Protein AF-A0A9P3A3L7-F1 (afdb_monomer)

Secondary structure (DSSP, 8-state):
------S-HHHHHHHHHHHHHHHHHHHHGGGGS-HHHHHHHIIIIIHHHTTTHHHHS--TT-HHHHHHHHHHHHHHHHHHTT--SPPPHHHHHHHHS-GGGTS-----HHHHHHHHHH-S---SS-HHHHHHHS-HHHHHHHHHHHSHHHHHTTT---SSGGGSPPHHHHHHHHHHHTTPPPSSSB-TTT-SBP-TTHHHH-TT-HHHHHHHHHHHHHHHHHTT---SSS---SSS-EEEE-TTSS-EEEEEEEEE-TTSHHHHH---GGG---HHHHHHHHHHHHHHHHHHT----SS-EEEEEEETT--B-HHHHHHHHT-

Solvent-accessible surface area (backbone atoms only — not comparable to full-atom values): 18239 Å² total; per-residue (Å²): 133,97,76,73,68,83,76,58,69,66,60,42,50,51,54,52,48,54,52,47,52,53,50,50,59,54,60,62,56,38,75,82,42,62,37,60,56,30,51,34,44,44,54,72,44,61,71,49,72,63,54,62,46,32,54,65,34,94,48,90,91,45,49,71,58,30,46,51,49,43,46,56,56,49,51,50,53,27,54,51,42,72,42,97,57,83,77,48,74,67,31,50,50,29,35,30,30,46,39,75,69,11,21,63,39,51,61,52,47,48,78,42,31,69,34,50,56,69,63,86,64,84,80,87,75,58,64,67,65,55,46,74,73,44,55,71,63,54,30,30,38,29,52,20,18,25,26,78,55,36,41,43,62,68,78,52,80,51,87,55,70,92,42,49,70,50,53,66,25,42,14,55,47,44,31,55,40,32,65,54,63,68,95,46,70,41,34,94,76,73,67,46,75,49,50,82,50,41,56,73,63,40,81,74,40,55,65,64,39,48,35,38,53,52,36,39,52,29,42,42,56,64,68,65,70,65,91,62,84,89,77,80,96,73,73,69,59,46,78,41,64,50,88,80,73,79,52,63,28,41,32,36,66,44,78,42,60,64,59,31,72,68,47,64,67,53,78,47,82,92,73,54,76,53,37,63,60,46,50,38,55,40,43,43,53,51,38,51,49,51,65,75,68,51,77,95,65,94,51,56,73,46,56,35,41,32,36,52,40,34,34,62,19,73,67,31,52,54,54,59,70,59,101

pLDDT: mean 80.48, std 14.5, range [27.98, 96.06]

Radius of gyration: 22.32 Å; Cα contacts (8 Å, |Δi|>4): 445; chains: 1; bounding box: 62×40×64 Å

Structure (mmCIF, N/CA/C/O backbone):
data_AF-A0A9P3A3L7-F1
#
_entry.id   AF-A0A9P3A3L7-F1
#
loop_
_atom_site.group_PDB
_atom_site.id
_atom_site.type_symbol
_atom_site.label_atom_id
_atom_site.label_alt_id
_atom_site.label_comp_id
_atom_site.label_asym_id
_atom_site.label_entity_id
_atom_site.label_seq_id
_atom_site.pdbx_PDB_ins_code
_atom_site.Cartn_x
_atom_site.Cartn_y
_atom_site.Cartn_z
_atom_site.occupancy
_atom_site.B_iso_or_equiv
_atom_site.auth_seq_id
_atom_site.auth_comp_id
_atom_site.auth_asym_id
_atom_site.auth_atom_id
_atom_site.pdbx_PDB_model_num
ATOM 1 N N . MET A 1 1 ? -1.434 2.953 31.586 1.00 40.78 1 MET A N 1
ATOM 2 C CA . MET A 1 1 ? -1.760 1.650 32.208 1.00 40.78 1 MET A CA 1
ATOM 3 C C . MET A 1 1 ? -2.406 0.748 31.168 1.00 40.78 1 MET A C 1
ATOM 5 O O . MET A 1 1 ? -3.430 1.128 30.610 1.00 40.78 1 MET A O 1
ATOM 9 N N . LEU A 1 2 ? -1.792 -0.403 30.888 1.00 54.41 2 LEU A N 1
ATOM 10 C CA . LEU A 1 2 ? -2.351 -1.480 30.063 1.00 54.41 2 LEU A CA 1
ATOM 11 C C . LEU A 1 2 ? -3.274 -2.327 30.951 1.00 54.41 2 LEU A C 1
ATOM 13 O O . LEU A 1 2 ? -2.837 -3.300 31.553 1.00 54.41 2 LEU A O 1
ATOM 17 N N . GLY A 1 3 ? -4.520 -1.888 31.115 1.00 72.62 3 GLY A N 1
ATOM 18 C CA . GLY A 1 3 ? -5.553 -2.635 31.835 1.00 72.62 3 GLY A CA 1
ATOM 19 C C . GLY A 1 3 ? -6.547 -3.256 30.858 1.00 72.62 3 GLY A C 1
ATOM 20 O O . GLY A 1 3 ? -6.832 -2.662 29.820 1.00 72.62 3 GLY A O 1
ATOM 21 N N . THR A 1 4 ? -7.077 -4.432 31.190 1.00 78.56 4 THR A N 1
ATOM 22 C CA . THR A 1 4 ? -8.259 -5.007 30.526 1.00 78.56 4 THR A CA 1
ATOM 23 C C . THR A 1 4 ? -9.489 -4.809 31.415 1.00 78.56 4 THR A C 1
ATOM 25 O O . THR A 1 4 ? -9.357 -4.691 32.634 1.00 78.56 4 THR A O 1
ATOM 28 N N . CYS A 1 5 ? -10.681 -4.758 30.822 1.00 84.62 5 CYS A N 1
ATOM 29 C CA . CYS A 1 5 ? -11.937 -4.662 31.561 1.00 84.62 5 CYS A CA 1
ATOM 30 C C . CYS A 1 5 ? -12.539 -6.059 31.750 1.00 84.62 5 CYS A C 1
ATOM 32 O O . CYS A 1 5 ? -12.841 -6.757 30.779 1.00 84.62 5 CYS A O 1
ATOM 34 N N . VAL A 1 6 ? -12.743 -6.453 33.007 1.00 79.00 6 VAL A N 1
ATOM 35 C CA . VAL A 1 6 ? -13.468 -7.672 33.381 1.00 79.00 6 VAL A CA 1
ATOM 36 C C . VAL A 1 6 ? -14.782 -7.251 34.028 1.00 79.00 6 VAL A C 1
ATOM 38 O O . VAL A 1 6 ? -14.781 -6.449 34.956 1.00 79.00 6 VAL A O 1
ATOM 41 N N . GLY A 1 7 ? -15.910 -7.763 33.532 1.00 82.69 7 GLY A N 1
ATOM 42 C CA . GLY A 1 7 ? -17.219 -7.425 34.087 1.00 82.69 7 GLY A CA 1
ATOM 43 C C . GLY A 1 7 ? -18.380 -7.578 33.108 1.00 82.69 7 GLY A C 1
ATOM 44 O O . GLY A 1 7 ? -18.295 -8.287 32.094 1.00 82.69 7 GLY A O 1
ATOM 45 N N . ALA A 1 8 ? -19.484 -6.903 33.435 1.00 88.12 8 ALA A N 1
ATOM 46 C CA . ALA A 1 8 ? -20.716 -6.912 32.654 1.00 88.12 8 ALA A CA 1
ATOM 47 C C . ALA A 1 8 ? -20.480 -6.507 31.189 1.00 88.12 8 ALA A C 1
ATOM 49 O O . ALA A 1 8 ? -19.548 -5.770 30.861 1.00 88.12 8 ALA A O 1
ATOM 50 N N . ARG A 1 9 ? -21.352 -6.989 30.294 1.00 88.25 9 ARG A N 1
ATOM 51 C CA . ARG A 1 9 ? -21.267 -6.723 28.850 1.00 88.25 9 ARG A CA 1
ATOM 52 C C . ARG A 1 9 ? -21.180 -5.225 28.537 1.00 88.25 9 ARG A C 1
ATOM 54 O O . ARG A 1 9 ? -20.270 -4.833 27.815 1.00 88.25 9 ARG A O 1
ATOM 61 N N . ALA A 1 10 ? -22.070 -4.423 29.122 1.00 90.25 10 ALA A N 1
ATOM 62 C CA . ALA A 1 10 ? -22.130 -2.979 28.898 1.00 90.25 10 ALA A CA 1
ATOM 63 C C . ALA A 1 10 ? -20.835 -2.261 29.318 1.00 90.25 10 ALA A C 1
ATOM 65 O O . ALA A 1 10 ? -20.337 -1.415 28.587 1.00 90.25 10 ALA A O 1
ATOM 66 N N . ALA A 1 11 ? -20.235 -2.661 30.445 1.00 90.94 11 ALA A N 1
ATOM 67 C CA . ALA A 1 11 ? -18.977 -2.080 30.916 1.00 90.94 11 ALA A CA 1
ATOM 68 C C . ALA A 1 11 ? -17.809 -2.378 29.959 1.00 90.94 11 ALA A C 1
ATOM 70 O O . ALA A 1 11 ? -17.002 -1.500 29.669 1.00 90.94 11 ALA A O 1
ATOM 71 N N . ARG A 1 12 ? -17.739 -3.606 29.423 1.00 90.62 12 ARG A N 1
ATOM 72 C CA . ARG A 1 12 ? -16.721 -3.990 28.427 1.00 90.62 12 ARG A CA 1
ATOM 73 C C . ARG A 1 12 ? -16.898 -3.263 27.097 1.00 90.62 12 ARG A C 1
ATOM 75 O O . ARG A 1 12 ? -15.908 -2.890 26.475 1.00 90.62 12 ARG A O 1
ATOM 82 N N . GLU A 1 13 ? -18.144 -3.080 26.673 1.00 93.25 13 GLU A N 1
ATOM 83 C CA . GLU A 1 13 ? -18.499 -2.345 25.459 1.00 93.25 13 GLU A CA 1
ATOM 84 C C . GLU A 1 13 ? -18.099 -0.873 25.565 1.00 93.25 13 GLU A C 1
ATOM 86 O O . GLU A 1 13 ? -17.341 -0.389 24.727 1.00 93.25 13 GLU A O 1
ATOM 91 N N . GLN A 1 14 ? -18.504 -0.203 26.647 1.00 93.62 14 GLN A N 1
ATOM 92 C CA . GLN A 1 14 ? -18.126 1.181 26.921 1.00 93.62 14 GLN A CA 1
ATOM 93 C C . GLN A 1 14 ? -16.602 1.344 27.010 1.00 93.62 14 GLN A C 1
ATOM 95 O O . GLN A 1 14 ? -16.039 2.228 26.370 1.00 93.62 14 GLN A O 1
ATOM 100 N N . PHE A 1 15 ? -15.918 0.452 27.734 1.00 93.88 15 PHE A N 1
ATOM 101 C CA . PHE A 1 15 ? -14.460 0.478 27.845 1.00 93.88 15 PHE A CA 1
ATOM 102 C C . PHE A 1 15 ? -13.769 0.389 26.478 1.00 93.88 15 PHE A C 1
ATOM 104 O O . PHE A 1 15 ? -12.849 1.157 26.194 1.00 93.88 15 PHE A O 1
ATOM 111 N N . LEU A 1 16 ? -14.195 -0.544 25.619 1.00 93.31 16 LEU A N 1
ATOM 112 C CA . LEU A 1 16 ? -13.608 -0.693 24.289 1.00 93.31 16 LEU A CA 1
ATOM 113 C C . LEU A 1 16 ? -13.931 0.516 23.399 1.00 93.31 16 LEU A C 1
ATOM 115 O O . LEU A 1 16 ? -13.051 0.987 22.679 1.00 93.31 16 LEU A O 1
ATOM 119 N N . GLN A 1 17 ? -15.152 1.045 23.484 1.00 95.44 17 GLN A N 1
ATOM 120 C CA . GLN A 1 17 ? -15.570 2.236 22.750 1.00 95.44 17 GLN A CA 1
ATOM 121 C C . GLN A 1 17 ? -14.693 3.447 23.104 1.00 95.44 17 GLN A C 1
ATOM 123 O O . GLN A 1 17 ? -14.117 4.058 22.206 1.00 95.44 17 GLN A O 1
ATOM 128 N N . GLU A 1 18 ? -14.481 3.722 24.393 1.00 95.31 18 GLU A N 1
ATOM 129 C CA . GLU A 1 18 ? -13.616 4.813 24.862 1.00 95.31 18 GLU A CA 1
ATOM 130 C C . GLU A 1 18 ? -12.167 4.666 24.366 1.00 95.31 18 GLU A C 1
ATOM 132 O O . GLU A 1 18 ? -11.531 5.645 23.966 1.00 95.31 18 GLU A O 1
ATOM 137 N N . LYS A 1 19 ? -11.632 3.436 24.341 1.00 94.81 19 LYS A N 1
ATOM 138 C CA . LYS A 1 19 ? -10.295 3.166 23.787 1.00 94.81 19 LYS A CA 1
ATOM 139 C C . LYS A 1 19 ? -10.234 3.425 22.287 1.00 94.81 19 LYS A C 1
ATOM 141 O O . LYS A 1 19 ? -9.268 4.024 21.822 1.00 94.81 19 LYS A O 1
ATOM 146 N N . ILE A 1 20 ? -11.254 3.011 21.541 1.00 95.75 20 ILE A N 1
ATOM 147 C CA . ILE A 1 20 ? -11.334 3.257 20.098 1.00 95.75 20 ILE A CA 1
ATOM 148 C C . ILE A 1 20 ? -11.447 4.753 19.809 1.00 95.75 20 ILE A C 1
ATOM 150 O O . ILE A 1 20 ? -10.772 5.237 18.906 1.00 95.75 20 ILE A O 1
ATOM 154 N N . ASP A 1 21 ? -12.239 5.502 20.576 1.00 96.06 21 ASP A N 1
ATOM 155 C CA . ASP A 1 21 ? -12.385 6.946 20.373 1.00 96.06 21 ASP A CA 1
ATOM 156 C C . ASP A 1 21 ? -11.083 7.698 20.703 1.00 96.06 21 ASP A C 1
ATOM 158 O O . ASP A 1 21 ? -10.702 8.634 19.994 1.00 96.06 21 ASP A O 1
ATOM 162 N N . HIS A 1 22 ? -10.328 7.237 21.706 1.00 94.94 22 HIS A N 1
ATOM 163 C CA . HIS A 1 22 ? -8.984 7.750 21.980 1.00 94.94 22 HIS A CA 1
ATOM 164 C C . HIS A 1 22 ? -8.002 7.487 20.824 1.00 94.94 22 HIS A C 1
ATOM 166 O O . HIS A 1 22 ? -7.251 8.383 20.419 1.00 94.94 22 HIS A O 1
ATOM 172 N N . GLU A 1 23 ? -8.011 6.278 20.255 1.00 94.56 23 GLU A N 1
ATOM 173 C CA . GLU A 1 23 ? -7.200 5.968 19.073 1.00 94.56 23 GLU A CA 1
ATOM 174 C C . GLU A 1 23 ? -7.653 6.776 17.851 1.00 94.56 23 GLU A C 1
ATOM 176 O O . GLU A 1 23 ? -6.810 7.281 17.112 1.00 94.56 23 GLU A O 1
ATOM 181 N N . ALA A 1 24 ? -8.958 6.989 17.662 1.00 95.69 24 ALA A N 1
ATOM 182 C CA . ALA A 1 24 ? -9.494 7.816 16.583 1.00 95.69 24 ALA A CA 1
ATOM 183 C C . ALA A 1 24 ? -8.956 9.254 16.652 1.00 95.69 24 ALA A C 1
ATOM 185 O O . ALA A 1 24 ? -8.515 9.805 15.640 1.00 95.69 24 ALA A O 1
ATOM 186 N N . ALA A 1 25 ? -8.907 9.839 17.853 1.00 95.44 25 ALA A N 1
ATOM 187 C CA . ALA A 1 25 ? -8.312 11.154 18.079 1.00 95.44 25 ALA A CA 1
ATOM 188 C C . ALA A 1 25 ? -6.802 11.177 17.777 1.00 95.44 25 ALA A C 1
ATOM 190 O O . ALA A 1 25 ? -6.276 12.182 17.295 1.00 95.44 25 ALA A O 1
ATOM 191 N N . THR A 1 26 ? -6.093 10.074 18.025 1.00 95.00 26 THR A N 1
ATOM 192 C CA . THR A 1 26 ? -4.669 9.934 17.680 1.00 95.00 26 THR A CA 1
ATOM 193 C C . THR A 1 26 ? -4.470 9.823 16.168 1.00 95.00 26 THR A C 1
ATOM 195 O O . THR A 1 26 ? -3.638 10.531 15.602 1.00 95.00 26 THR A O 1
ATOM 198 N N . VAL A 1 27 ? -5.285 9.010 15.493 1.00 95.31 27 VAL A N 1
ATOM 199 C CA . VAL A 1 27 ? -5.298 8.865 14.030 1.00 95.31 27 VAL A CA 1
ATOM 200 C C . VAL A 1 27 ? -5.600 10.196 13.338 1.00 95.31 27 VAL A C 1
ATOM 202 O O . VAL A 1 27 ? -4.983 10.507 12.319 1.00 95.31 27 VAL A O 1
ATOM 205 N N . ALA A 1 28 ? -6.503 11.012 13.888 1.00 94.12 28 ALA A N 1
ATOM 206 C CA . ALA A 1 28 ? -6.835 12.324 13.334 1.00 94.12 28 ALA A CA 1
ATOM 207 C C . ALA A 1 28 ? -5.621 13.269 13.273 1.00 94.12 28 ALA A C 1
ATOM 209 O O . ALA A 1 28 ? -5.493 14.046 12.330 1.00 94.12 28 ALA A O 1
ATOM 210 N N . LYS A 1 29 ? -4.681 13.164 14.223 1.00 94.69 29 LYS A N 1
ATOM 211 C CA . LYS A 1 29 ? -3.467 14.000 14.262 1.00 94.69 29 LYS A CA 1
ATOM 212 C C . LYS A 1 29 ? -2.455 13.656 13.167 1.00 94.69 29 LYS A C 1
ATOM 214 O O . LYS A 1 29 ? -1.589 14.480 12.881 1.00 94.69 29 LYS A O 1
ATOM 219 N N . LEU A 1 30 ? -2.562 12.479 12.541 1.00 93.44 30 LEU A N 1
ATOM 220 C CA . LEU A 1 30 ? -1.635 12.042 11.491 1.00 93.44 30 LEU A CA 1
ATOM 221 C C . LEU A 1 30 ? -1.685 12.928 10.239 1.00 93.44 30 LEU A C 1
ATOM 223 O O . LEU A 1 30 ? -0.713 12.944 9.493 1.00 93.44 30 LEU A O 1
ATOM 227 N N . ILE A 1 31 ? -2.766 13.688 10.030 1.00 90.12 31 ILE A N 1
ATOM 228 C CA . ILE A 1 31 ? -2.896 14.627 8.903 1.00 90.12 31 ILE A CA 1
ATOM 229 C C . ILE A 1 31 ? -1.838 15.740 8.919 1.00 90.12 31 ILE A C 1
ATOM 231 O O . ILE A 1 31 ? -1.519 16.300 7.879 1.00 90.12 31 ILE A O 1
ATOM 235 N N . ASN A 1 32 ? -1.275 16.045 10.091 1.00 92.25 32 ASN A N 1
ATOM 236 C CA . ASN A 1 32 ? -0.267 17.094 10.252 1.00 92.25 32 ASN A CA 1
ATOM 237 C C . ASN A 1 32 ? 1.159 16.607 9.951 1.00 92.25 32 ASN A C 1
ATOM 239 O O . ASN A 1 32 ? 2.110 17.380 10.060 1.00 92.25 32 ASN A O 1
ATOM 243 N N . LEU A 1 33 ? 1.330 15.319 9.643 1.00 93.50 33 LEU A N 1
ATOM 244 C CA . LEU A 1 33 ? 2.624 14.721 9.342 1.00 93.50 33 LEU A CA 1
ATOM 245 C C . LEU A 1 33 ? 2.781 14.528 7.830 1.00 93.50 33 LEU A C 1
ATOM 247 O O . LEU A 1 33 ? 1.797 14.222 7.156 1.00 93.50 33 LEU A O 1
ATOM 251 N N . PRO A 1 34 ? 4.020 14.580 7.304 1.00 92.94 34 PRO A N 1
ATOM 252 C CA . PRO A 1 34 ? 4.284 14.130 5.943 1.00 92.94 34 PRO A CA 1
ATOM 253 C C . PRO A 1 34 ? 3.793 12.692 5.754 1.00 92.94 34 PRO A C 1
ATOM 255 O O . PRO A 1 34 ? 3.944 11.852 6.650 1.00 92.94 34 PRO A O 1
ATOM 258 N N . HIS A 1 35 ? 3.264 12.377 4.578 1.00 93.56 35 HIS A N 1
ATOM 259 C CA . HIS A 1 35 ? 2.567 11.124 4.284 1.00 93.56 35 HIS A CA 1
ATOM 260 C C . HIS A 1 35 ? 3.403 9.883 4.614 1.00 93.56 35 HIS A C 1
ATOM 262 O O . HIS A 1 35 ? 2.885 8.917 5.178 1.00 93.56 35 HIS A O 1
ATOM 268 N N . GLN A 1 36 ? 4.710 9.911 4.325 1.00 91.19 36 GLN A N 1
ATOM 269 C CA . GLN A 1 36 ? 5.606 8.793 4.644 1.00 91.19 36 GLN A CA 1
ATOM 270 C C . GLN A 1 36 ? 5.704 8.546 6.161 1.00 91.19 36 GLN A C 1
ATOM 272 O O . GLN A 1 36 ? 5.699 7.399 6.609 1.00 91.19 36 GLN A O 1
ATOM 277 N N . HIS A 1 37 ? 5.751 9.617 6.961 1.00 93.06 37 HIS A N 1
ATOM 278 C CA . HIS A 1 37 ? 5.824 9.539 8.422 1.00 93.06 37 HIS A CA 1
ATOM 279 C C . HIS A 1 37 ? 4.482 9.094 9.004 1.00 93.06 37 HIS A C 1
ATOM 281 O O . HIS A 1 37 ? 4.448 8.187 9.835 1.00 93.06 37 HIS A O 1
ATOM 287 N N . ALA A 1 38 ? 3.380 9.682 8.525 1.00 94.88 38 ALA A N 1
ATOM 288 C CA . ALA A 1 38 ? 2.025 9.302 8.910 1.00 94.88 38 ALA A CA 1
ATOM 289 C C . ALA A 1 38 ? 1.786 7.800 8.694 1.00 94.88 38 ALA A C 1
ATOM 291 O O . ALA A 1 38 ? 1.316 7.108 9.598 1.00 94.88 38 ALA A O 1
ATOM 292 N N . LEU A 1 39 ? 2.182 7.277 7.529 1.00 94.25 39 LEU A N 1
ATOM 293 C CA . LEU A 1 39 ? 2.048 5.863 7.194 1.00 94.25 39 LEU A CA 1
ATOM 294 C C . LEU A 1 39 ? 2.911 4.969 8.095 1.00 94.25 39 LEU A C 1
ATOM 296 O O . LEU A 1 39 ? 2.437 3.929 8.554 1.00 94.25 39 LEU A O 1
ATOM 300 N N . LEU A 1 40 ? 4.159 5.357 8.370 1.00 93.44 40 LEU A N 1
ATOM 301 C CA . LEU A 1 40 ? 5.040 4.593 9.253 1.00 93.44 40 LEU A CA 1
ATOM 302 C C . LEU A 1 40 ? 4.472 4.513 10.678 1.00 93.44 40 LEU A C 1
ATOM 304 O O . LEU A 1 40 ? 4.395 3.423 11.243 1.00 93.44 40 LEU A O 1
ATOM 308 N N . VAL A 1 41 ? 4.029 5.644 11.235 1.00 94.69 41 VAL A N 1
ATOM 309 C CA . VAL A 1 41 ? 3.438 5.720 12.582 1.00 94.69 41 VAL A CA 1
ATOM 310 C C . VAL A 1 41 ? 2.139 4.919 12.654 1.00 94.69 41 VAL A C 1
ATOM 312 O O . VAL A 1 41 ? 1.962 4.130 13.585 1.00 94.69 41 VAL A O 1
ATOM 315 N N . LEU A 1 42 ? 1.265 5.053 11.651 1.00 95.00 42 LEU A N 1
ATOM 316 C CA . LEU A 1 42 ? 0.024 4.284 11.558 1.00 95.00 42 LEU A CA 1
ATOM 317 C C . LEU A 1 42 ? 0.302 2.776 11.608 1.00 95.00 42 LEU A C 1
ATOM 319 O O . LEU A 1 42 ? -0.335 2.049 12.369 1.00 95.00 42 LEU A O 1
ATOM 323 N N . ARG A 1 43 ? 1.280 2.316 10.819 1.00 93.25 43 ARG A N 1
ATOM 324 C CA . ARG A 1 43 ? 1.617 0.897 10.657 1.00 93.25 43 ARG A CA 1
ATOM 325 C C . ARG A 1 43 ? 2.414 0.309 11.818 1.00 93.25 43 ARG A C 1
ATOM 327 O O . ARG A 1 43 ? 2.226 -0.858 12.144 1.00 93.25 43 ARG A O 1
ATOM 334 N N . VAL A 1 44 ? 3.358 1.034 12.396 1.00 91.44 44 VAL A N 1
ATOM 335 C CA . VAL A 1 44 ? 4.276 0.445 13.385 1.00 91.44 44 VAL A CA 1
ATOM 336 C C . VAL A 1 44 ? 3.801 0.701 14.812 1.00 91.44 44 VAL A C 1
ATOM 338 O O . VAL A 1 44 ? 4.059 -0.118 15.688 1.00 91.44 44 VAL A O 1
ATOM 341 N N . CYS A 1 45 ? 3.064 1.789 15.041 1.00 92.25 45 CYS A N 1
ATOM 342 C CA . CYS A 1 45 ? 2.627 2.198 16.371 1.00 92.25 45 CYS A CA 1
ATOM 343 C C . CYS A 1 45 ? 1.108 2.077 16.533 1.00 92.25 45 CYS A C 1
ATOM 345 O O . CYS A 1 45 ? 0.640 1.172 17.219 1.00 92.25 45 CYS A O 1
ATOM 347 N N . VAL A 1 46 ? 0.330 2.925 15.852 1.00 92.56 46 VAL A N 1
ATOM 348 C CA . VAL A 1 46 ? -1.110 3.089 16.134 1.00 92.56 46 VAL A CA 1
ATOM 349 C C . VAL A 1 46 ? -1.882 1.782 15.963 1.00 92.56 46 VAL A C 1
ATOM 351 O O . VAL A 1 46 ? -2.617 1.371 16.858 1.00 92.56 46 VAL A O 1
ATOM 354 N N . GLN A 1 47 ? -1.659 1.046 14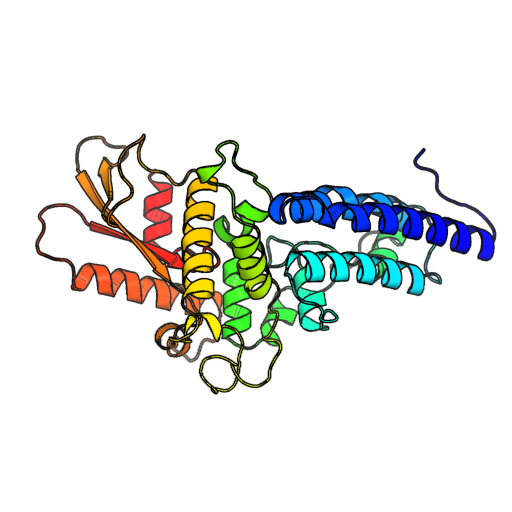.868 1.00 91.19 47 GLN A N 1
ATOM 355 C CA . GLN A 1 47 ? -2.353 -0.229 14.663 1.00 91.19 47 GLN A CA 1
ATOM 356 C C . GLN A 1 47 ? -1.980 -1.329 15.672 1.00 91.19 47 GLN A C 1
ATOM 358 O O . GLN A 1 47 ? -2.604 -2.390 15.641 1.00 91.19 47 GLN A O 1
ATOM 363 N N . GLN A 1 48 ? -0.958 -1.139 16.512 1.00 91.25 48 GLN A N 1
ATOM 364 C CA . GLN A 1 48 ? -0.537 -2.106 17.531 1.00 91.25 48 GLN A CA 1
ATOM 365 C C . GLN A 1 48 ? -1.124 -1.796 18.914 1.00 91.25 48 GLN A C 1
ATOM 367 O O . GLN A 1 48 ? -1.253 -2.710 19.730 1.00 91.25 48 GLN A O 1
ATOM 372 N N . ASN A 1 49 ? -1.532 -0.547 19.166 1.00 91.69 49 ASN A N 1
ATOM 373 C CA . ASN A 1 49 ? -1.930 -0.060 20.489 1.00 91.69 49 ASN A CA 1
ATOM 374 C C . ASN A 1 49 ? -3.009 -0.927 21.151 1.00 91.69 49 ASN A C 1
ATOM 376 O O . ASN A 1 49 ? -2.872 -1.303 22.316 1.00 91.69 49 ASN A O 1
ATOM 380 N N . LEU A 1 50 ? -4.046 -1.319 20.405 1.00 92.19 50 LEU A N 1
ATOM 381 C CA . LEU A 1 50 ? -5.176 -2.086 20.941 1.00 92.19 50 LEU A CA 1
ATOM 382 C C . LEU A 1 50 ? -5.056 -3.603 20.726 1.00 92.19 50 LEU A C 1
ATOM 384 O O . LEU A 1 50 ? -5.937 -4.353 21.141 1.00 92.19 50 LEU A O 1
ATOM 388 N N . ARG A 1 51 ? -3.964 -4.105 20.130 1.00 90.19 51 ARG A N 1
ATOM 389 C CA . ARG A 1 51 ? -3.804 -5.545 19.821 1.00 90.19 51 ARG A CA 1
ATOM 390 C C . ARG A 1 51 ? -3.782 -6.437 21.047 1.00 90.19 51 ARG A C 1
ATOM 392 O O . ARG A 1 51 ? -4.209 -7.586 20.988 1.00 90.19 51 ARG A O 1
ATOM 399 N N . HIS A 1 52 ? -3.281 -5.924 22.163 1.00 88.69 52 HIS A N 1
ATOM 400 C CA . HIS A 1 52 ? -3.284 -6.659 23.421 1.00 88.69 52 HIS A CA 1
ATOM 401 C C . HIS A 1 52 ? -4.717 -6.953 23.907 1.00 88.69 52 HIS A C 1
ATOM 403 O O . HIS A 1 52 ? -4.951 -8.033 24.444 1.00 88.69 52 HIS A O 1
ATOM 409 N N . LEU A 1 53 ? -5.684 -6.061 23.640 1.00 89.50 53 LEU A N 1
ATOM 410 C CA . LEU A 1 53 ? -7.089 -6.251 24.017 1.00 89.50 53 LEU A CA 1
ATOM 411 C C . LEU A 1 53 ? -7.742 -7.413 23.268 1.00 89.50 53 LEU A C 1
ATOM 413 O O . LEU A 1 53 ? -8.586 -8.090 23.837 1.00 89.50 53 LEU A O 1
ATOM 417 N N . GLN A 1 54 ? -7.310 -7.724 22.044 1.00 87.12 54 GLN A N 1
ATOM 418 C CA . GLN A 1 54 ? -7.820 -8.891 21.311 1.00 87.12 54 GLN A CA 1
ATOM 419 C C . GLN A 1 54 ? -7.499 -10.222 22.012 1.00 87.12 54 GLN A C 1
ATOM 421 O O . GLN A 1 54 ? -8.166 -11.220 21.770 1.00 87.12 54 GLN A O 1
ATOM 426 N N . ARG A 1 55 ? -6.476 -10.242 22.877 1.00 84.62 55 ARG A N 1
ATOM 427 C CA . ARG A 1 55 ? -6.085 -11.421 23.665 1.00 84.62 55 ARG A CA 1
ATOM 428 C C . ARG A 1 55 ? -6.670 -11.405 25.075 1.00 84.62 55 ARG A C 1
ATOM 430 O O . ARG A 1 55 ? -6.905 -12.461 25.645 1.00 84.62 55 ARG A O 1
ATOM 437 N N . SER A 1 56 ? -6.874 -10.221 25.653 1.00 86.31 56 SER A N 1
ATOM 438 C CA . SER A 1 56 ? -7.254 -10.069 27.063 1.00 86.31 56 SER A CA 1
ATOM 439 C C . SER A 1 56 ? -8.722 -9.704 27.298 1.00 86.31 56 SER A C 1
ATOM 441 O O . SER A 1 56 ? -9.193 -9.820 28.429 1.00 86.31 56 SER A O 1
ATOM 443 N N . LEU A 1 57 ? -9.455 -9.261 26.272 1.00 86.50 57 LEU A N 1
ATOM 444 C CA . LEU A 1 57 ? -10.861 -8.868 26.353 1.00 86.50 57 LEU A CA 1
ATOM 445 C C . LEU A 1 57 ? -11.728 -9.849 25.559 1.00 86.50 57 LEU A C 1
ATOM 447 O O . LEU A 1 57 ? -11.639 -9.931 24.333 1.00 86.50 57 LEU A O 1
ATOM 451 N N . LYS A 1 58 ? -12.646 -10.533 26.250 1.00 84.50 58 LYS A N 1
ATOM 452 C CA . LYS A 1 58 ? -13.684 -11.328 25.585 1.00 84.50 58 LYS A CA 1
ATOM 453 C C . LYS A 1 58 ? -14.614 -10.394 24.807 1.00 84.50 58 LYS A C 1
ATOM 455 O O . LYS A 1 58 ? -15.386 -9.653 25.425 1.00 84.50 58 LYS A O 1
ATOM 460 N N . SER A 1 59 ? -14.516 -10.442 23.480 1.00 83.38 59 SER A N 1
ATOM 461 C CA . SER A 1 59 ? -15.113 -9.472 22.552 1.00 83.38 59 SER A CA 1
ATOM 462 C C . SER A 1 59 ? -15.925 -10.112 21.417 1.00 83.38 59 SER A C 1
ATOM 464 O O . SER A 1 59 ? -16.263 -9.428 20.458 1.00 83.38 59 SER A O 1
ATOM 466 N N . ASP A 1 60 ? -16.322 -11.383 21.561 1.00 84.19 60 ASP A N 1
ATOM 467 C CA . ASP A 1 60 ? -17.092 -12.148 20.558 1.00 84.19 60 ASP A CA 1
ATOM 468 C C . ASP A 1 60 ? -18.376 -11.433 20.093 1.00 84.19 60 ASP A C 1
ATOM 470 O O . ASP A 1 60 ? -18.814 -11.579 18.959 1.00 84.19 60 ASP A O 1
ATOM 474 N N . TYR A 1 61 ? -18.979 -10.628 20.971 1.00 84.88 61 TYR A N 1
ATOM 475 C CA . TYR A 1 61 ? -20.207 -9.867 20.714 1.00 84.88 61 TYR A CA 1
ATOM 476 C C . TYR A 1 61 ? -19.956 -8.375 20.408 1.00 84.88 61 TYR A C 1
ATOM 478 O O . TYR A 1 61 ? -20.907 -7.607 20.272 1.00 84.88 61 TYR A O 1
ATOM 486 N N . LEU A 1 62 ? -18.690 -7.948 20.322 1.00 88.81 62 LEU A N 1
ATOM 487 C CA . LEU A 1 62 ? -18.254 -6.561 20.090 1.00 88.81 62 LEU A CA 1
ATOM 488 C C . LEU A 1 62 ? -17.645 -6.360 18.693 1.00 88.81 62 LEU A C 1
ATOM 490 O O . LEU A 1 62 ? -16.894 -5.415 18.472 1.00 88.81 62 LEU A O 1
ATOM 494 N N . VAL A 1 63 ? -17.973 -7.237 17.742 1.00 89.69 63 VAL A N 1
ATOM 495 C CA . VAL A 1 63 ? -17.455 -7.214 16.362 1.00 89.69 63 VAL A CA 1
ATOM 496 C C . VAL A 1 63 ? -17.607 -5.838 15.702 1.00 89.69 63 VAL A C 1
ATOM 498 O O . VAL A 1 63 ? -16.654 -5.323 15.127 1.00 89.69 63 VAL A O 1
ATOM 501 N N . HIS A 1 64 ? -18.759 -5.191 15.887 1.00 92.94 64 HIS A N 1
ATOM 502 C CA . HIS A 1 64 ? -19.043 -3.865 15.333 1.00 92.94 64 HIS A CA 1
ATOM 503 C C . HIS A 1 64 ? -18.062 -2.771 15.808 1.00 92.94 64 HIS A C 1
ATOM 505 O O . HIS A 1 64 ? -17.778 -1.830 15.067 1.00 92.94 64 HIS A O 1
ATOM 511 N N . LEU A 1 65 ? -17.507 -2.892 17.021 1.00 93.88 65 LEU A N 1
ATOM 512 C CA . LEU A 1 65 ? -16.485 -1.971 17.527 1.00 93.88 65 LEU A CA 1
ATOM 513 C C . LEU A 1 65 ? -15.139 -2.206 16.838 1.00 93.88 65 LEU A C 1
ATOM 515 O O . LEU A 1 65 ? -14.453 -1.252 16.469 1.00 93.88 65 LEU A O 1
ATOM 519 N N . TRP A 1 66 ? -14.774 -3.467 16.599 1.00 93.69 66 TRP A N 1
ATOM 520 C CA . TRP A 1 66 ? -13.582 -3.789 15.816 1.00 93.69 66 TRP A CA 1
ATOM 521 C C . TRP A 1 66 ? -13.709 -3.326 14.361 1.00 93.69 66 TRP A C 1
ATOM 523 O O . TRP A 1 66 ? -12.749 -2.774 13.826 1.00 93.69 66 TRP A O 1
ATOM 533 N N . ASP A 1 67 ? -14.896 -3.435 13.761 1.00 92.19 67 ASP A N 1
ATOM 534 C CA . ASP A 1 67 ? -15.180 -2.890 12.427 1.00 92.19 67 ASP A CA 1
ATOM 535 C C . ASP A 1 67 ? -15.086 -1.359 12.382 1.00 92.19 67 ASP A C 1
ATOM 537 O O . ASP A 1 67 ? -14.567 -0.793 11.411 1.00 92.19 67 ASP A O 1
ATOM 541 N N . LYS A 1 68 ? -15.534 -0.668 13.441 1.00 94.19 68 LYS A N 1
ATOM 542 C CA . LYS A 1 68 ? -15.353 0.786 13.584 1.00 94.19 68 LYS A CA 1
ATOM 543 C C . LYS A 1 68 ? -13.865 1.144 13.581 1.00 94.19 68 LYS A C 1
ATOM 545 O O . LYS A 1 68 ? -13.459 2.037 12.837 1.00 94.19 68 LYS A O 1
ATOM 550 N N . LEU A 1 69 ? -13.042 0.433 14.355 1.00 94.19 69 LEU A N 1
ATOM 551 C CA . LEU A 1 69 ? -11.592 0.648 14.379 1.00 94.19 69 LEU A CA 1
ATOM 552 C C . LEU A 1 69 ? -10.939 0.357 13.018 1.00 94.19 69 LEU A C 1
ATOM 554 O O . LEU A 1 69 ? -10.152 1.169 12.533 1.00 94.19 69 LEU A O 1
ATOM 558 N N . ASP A 1 70 ? -11.299 -0.751 12.367 1.00 93.00 70 ASP A N 1
ATOM 559 C CA . ASP A 1 70 ? -10.793 -1.103 11.034 1.00 93.00 70 ASP A CA 1
ATOM 560 C C . ASP A 1 70 ? -11.163 -0.049 9.984 1.00 93.00 70 ASP A C 1
ATOM 562 O O . ASP A 1 70 ? -10.375 0.258 9.090 1.00 93.00 70 ASP A O 1
ATOM 566 N N . THR A 1 71 ? -12.347 0.549 10.096 1.00 92.31 71 THR A N 1
ATOM 567 C CA . THR A 1 71 ? -12.779 1.653 9.231 1.00 92.31 71 THR A CA 1
ATOM 568 C C . THR A 1 71 ? -11.954 2.913 9.484 1.00 92.31 71 THR A C 1
ATOM 570 O O . THR A 1 71 ? -11.425 3.481 8.535 1.00 92.31 71 THR A O 1
ATOM 573 N N . ILE A 1 72 ? -11.716 3.285 10.746 1.00 93.94 72 ILE A N 1
ATOM 574 C CA . ILE A 1 72 ? -10.863 4.434 11.103 1.00 93.94 72 ILE A CA 1
ATOM 575 C C . ILE A 1 72 ? -9.446 4.288 10.523 1.00 93.94 72 ILE A C 1
ATOM 577 O O . ILE A 1 72 ? -8.892 5.252 9.982 1.00 93.94 72 ILE A O 1
ATOM 581 N N . LEU A 1 73 ? -8.853 3.092 10.625 1.00 93.88 73 LEU A N 1
ATOM 582 C CA . LEU A 1 73 ? -7.515 2.812 10.095 1.00 93.88 73 LEU A CA 1
ATOM 583 C C . LEU A 1 73 ? -7.490 2.855 8.560 1.00 93.88 73 LEU A C 1
ATOM 585 O O . LEU A 1 73 ? -6.570 3.439 7.985 1.00 93.88 73 LEU A O 1
ATOM 589 N N . ARG A 1 74 ? -8.502 2.287 7.890 1.00 91.56 74 ARG A N 1
ATOM 590 C CA . ARG A 1 74 ? -8.635 2.334 6.422 1.00 91.56 74 ARG A CA 1
ATOM 591 C C . ARG A 1 74 ? -8.843 3.758 5.911 1.00 91.56 74 ARG A C 1
ATOM 593 O O . ARG A 1 74 ? -8.150 4.178 4.986 1.00 91.56 74 ARG A O 1
ATOM 600 N N . ASP A 1 75 ? -9.681 4.546 6.573 1.00 90.75 75 ASP A N 1
ATOM 601 C CA . ASP A 1 75 ? -9.905 5.949 6.221 1.00 90.75 75 ASP A CA 1
ATOM 602 C C . ASP A 1 75 ? -8.636 6.792 6.395 1.00 90.75 75 ASP A C 1
ATOM 604 O O . ASP A 1 75 ? -8.392 7.726 5.632 1.00 90.75 75 ASP A O 1
ATOM 608 N N . ALA A 1 76 ? -7.783 6.461 7.370 1.00 92.62 76 ALA A N 1
ATOM 609 C CA . ALA A 1 76 ? -6.476 7.098 7.504 1.00 92.62 76 ALA A CA 1
ATOM 610 C C . ALA A 1 76 ? -5.577 6.816 6.292 1.00 92.62 76 ALA A C 1
ATOM 612 O O . ALA A 1 76 ? -4.949 7.737 5.771 1.00 92.62 76 ALA A O 1
ATOM 613 N N . VAL A 1 77 ? -5.558 5.573 5.799 1.00 92.62 77 VAL A N 1
ATOM 614 C CA . VAL A 1 77 ? -4.835 5.208 4.570 1.00 92.62 77 VAL A CA 1
ATOM 615 C C . VAL A 1 77 ? -5.413 5.938 3.353 1.00 92.62 77 VAL A C 1
ATOM 617 O O . VAL A 1 77 ? -4.647 6.466 2.545 1.00 92.62 77 VAL A O 1
ATOM 620 N N . ALA A 1 78 ? -6.741 6.034 3.239 1.00 89.69 78 ALA A N 1
ATOM 621 C CA . ALA A 1 78 ? -7.409 6.769 2.164 1.00 89.69 78 ALA A CA 1
ATOM 622 C C . ALA A 1 78 ? -7.049 8.269 2.171 1.00 89.69 78 ALA A C 1
ATOM 624 O O . ALA A 1 78 ? -6.750 8.838 1.117 1.00 89.69 78 ALA A O 1
ATOM 625 N N . ARG A 1 79 ? -6.965 8.888 3.360 1.00 89.50 79 ARG A N 1
ATOM 626 C CA . ARG A 1 79 ? -6.492 10.274 3.524 1.00 89.50 79 ARG A CA 1
ATOM 627 C C . ARG A 1 79 ? -5.039 10.450 3.088 1.00 89.50 79 ARG A C 1
ATOM 629 O O . ARG A 1 79 ? -4.766 11.355 2.309 1.00 89.50 79 ARG A O 1
ATOM 636 N N . ILE A 1 80 ? -4.129 9.564 3.506 1.00 91.25 80 ILE A N 1
ATOM 637 C CA . ILE A 1 80 ? -2.707 9.606 3.095 1.00 91.25 80 ILE A CA 1
ATOM 638 C C . ILE A 1 80 ? -2.566 9.407 1.572 1.00 91.25 80 ILE A C 1
ATOM 640 O O . ILE A 1 80 ? -1.680 9.964 0.930 1.00 91.25 80 ILE A O 1
ATOM 644 N N . ARG A 1 81 ? -3.467 8.640 0.952 1.00 87.12 81 ARG A N 1
ATOM 645 C CA . ARG A 1 81 ? -3.555 8.492 -0.511 1.00 87.12 81 ARG A CA 1
ATOM 646 C C . ARG A 1 81 ? -4.102 9.718 -1.241 1.00 87.12 81 ARG A C 1
ATOM 648 O O . ARG A 1 81 ? -4.053 9.737 -2.472 1.00 87.12 81 ARG A O 1
ATOM 655 N N . GLY A 1 82 ? -4.675 10.685 -0.526 1.00 80.19 82 GLY A N 1
ATOM 656 C CA . GLY A 1 82 ? -5.377 11.824 -1.112 1.00 80.19 82 GLY A CA 1
ATOM 657 C C . GLY A 1 82 ? -6.682 11.451 -1.826 1.00 80.19 82 GLY A C 1
ATOM 658 O O . GLY A 1 82 ? -7.101 12.173 -2.728 1.00 80.19 82 GLY A O 1
ATOM 659 N N . LEU A 1 83 ? -7.320 10.325 -1.474 1.00 67.00 83 LEU A N 1
ATOM 660 C CA . LEU A 1 83 ? -8.589 9.893 -2.072 1.00 67.00 83 LEU A CA 1
ATOM 661 C C . LEU A 1 83 ? -9.742 10.036 -1.063 1.00 67.00 83 LEU A C 1
ATOM 663 O O . LEU A 1 83 ? -9.700 9.401 -0.014 1.00 67.00 83 LEU A O 1
ATOM 667 N N . PRO A 1 84 ? -10.815 10.785 -1.383 1.00 57.50 84 PRO A N 1
ATOM 668 C CA . PRO A 1 84 ? -11.982 10.931 -0.508 1.00 57.50 84 PRO A CA 1
ATOM 669 C C . PRO A 1 84 ? -12.973 9.757 -0.631 1.00 57.50 84 PRO A C 1
ATOM 671 O O . PRO A 1 84 ? -14.161 9.923 -0.364 1.00 57.50 84 PRO A O 1
ATOM 674 N N . ARG A 1 85 ? -12.531 8.588 -1.112 1.00 63.19 85 ARG A N 1
ATOM 675 C CA . ARG A 1 85 ? -13.412 7.438 -1.346 1.00 63.19 85 ARG A CA 1
ATOM 676 C C . ARG A 1 85 ? -13.416 6.480 -0.155 1.00 63.19 85 ARG A C 1
ATOM 678 O O . ARG A 1 85 ? -12.342 6.231 0.395 1.00 63.19 85 ARG A O 1
ATOM 685 N N . PRO A 1 86 ? -14.579 5.888 0.176 1.00 60.78 86 PRO A N 1
ATOM 686 C CA . PRO A 1 86 ? -14.626 4.693 1.004 1.00 60.78 86 PRO A CA 1
ATOM 687 C C . PRO A 1 86 ? -13.724 3.618 0.395 1.00 60.78 86 PRO A C 1
ATOM 689 O O . PRO A 1 86 ? -13.654 3.468 -0.823 1.00 60.78 86 PRO A O 1
ATOM 692 N N . THR A 1 87 ? -13.006 2.906 1.251 1.00 66.56 87 THR A N 1
ATOM 693 C CA . THR A 1 87 ? -12.119 1.815 0.839 1.00 66.56 87 THR A CA 1
ATOM 694 C C . THR A 1 87 ? -12.967 0.639 0.341 1.00 66.56 87 THR A C 1
ATOM 696 O O . THR A 1 87 ? -13.748 0.088 1.119 1.00 66.56 87 THR A O 1
ATOM 699 N N . ASP A 1 88 ? -12.814 0.249 -0.929 1.00 77.31 88 ASP A N 1
ATOM 700 C CA . ASP A 1 88 ? -13.504 -0.911 -1.513 1.00 77.31 88 ASP A CA 1
ATOM 701 C C . ASP A 1 88 ? -13.084 -2.224 -0.820 1.00 77.31 88 ASP A C 1
ATOM 703 O O . ASP A 1 88 ? -12.051 -2.298 -0.153 1.00 77.31 88 ASP A O 1
ATOM 707 N N . GLN A 1 89 ? -13.849 -3.307 -0.993 1.00 80.19 89 GLN A N 1
ATOM 708 C CA . GLN A 1 89 ? -13.540 -4.601 -0.361 1.00 80.19 89 GLN A CA 1
ATOM 709 C C . GLN A 1 89 ? -12.157 -5.148 -0.765 1.00 80.19 89 GLN A C 1
ATOM 711 O O . GLN A 1 89 ? -11.428 -5.685 0.069 1.00 80.19 89 GLN A O 1
ATOM 716 N N . LEU A 1 90 ? -11.780 -4.971 -2.033 1.00 83.25 90 LEU A N 1
ATOM 717 C CA . LEU A 1 90 ? -10.485 -5.387 -2.577 1.00 83.25 90 LEU A CA 1
ATOM 718 C C . LEU A 1 90 ? -9.336 -4.539 -2.004 1.00 83.25 90 LEU A C 1
ATOM 720 O O . LEU A 1 90 ? -8.306 -5.074 -1.600 1.00 83.25 90 LEU A O 1
ATOM 724 N N . ASP A 1 91 ? -9.555 -3.233 -1.874 1.00 84.12 91 ASP A N 1
ATOM 725 C CA . ASP A 1 91 ? -8.628 -2.289 -1.243 1.00 84.12 91 ASP A CA 1
ATOM 726 C C . ASP A 1 91 ? -8.410 -2.652 0.241 1.00 84.12 91 ASP A C 1
ATOM 728 O O . ASP A 1 91 ? -7.280 -2.808 0.706 1.00 84.12 91 ASP A O 1
ATOM 732 N N . ALA A 1 92 ? -9.492 -2.945 0.968 1.00 85.50 92 ALA A N 1
ATOM 733 C CA . ALA A 1 92 ? -9.437 -3.393 2.357 1.00 85.50 92 ALA A CA 1
ATOM 734 C C . ALA A 1 92 ? -8.651 -4.706 2.524 1.00 85.50 92 ALA A C 1
ATOM 736 O O . ALA A 1 92 ? -7.835 -4.821 3.445 1.00 85.50 92 ALA A O 1
ATOM 737 N N . ALA A 1 93 ? -8.845 -5.670 1.616 1.00 87.88 93 ALA A N 1
ATOM 738 C CA . ALA A 1 93 ? -8.096 -6.923 1.616 1.00 87.88 93 ALA A CA 1
ATOM 739 C C . ALA A 1 93 ? -6.587 -6.669 1.452 1.00 87.88 93 ALA A C 1
ATOM 741 O O . ALA A 1 93 ? -5.791 -7.152 2.260 1.00 87.88 93 ALA A O 1
ATOM 742 N N . VAL A 1 94 ? -6.186 -5.839 0.485 1.00 89.69 94 VAL A N 1
ATOM 743 C CA . VAL A 1 94 ? -4.772 -5.516 0.231 1.00 89.69 94 VAL A CA 1
ATOM 744 C C . VAL A 1 94 ? -4.147 -4.696 1.365 1.00 89.69 94 VAL A C 1
ATOM 746 O O . VAL A 1 94 ? -3.000 -4.938 1.743 1.00 89.69 94 VAL A O 1
ATOM 749 N N . ILE A 1 95 ? -4.877 -3.751 1.963 1.00 91.69 95 ILE A N 1
ATOM 750 C CA . ILE A 1 95 ? -4.405 -2.998 3.139 1.00 91.69 95 ILE A CA 1
ATOM 751 C C . ILE A 1 95 ? -4.080 -3.958 4.294 1.00 91.69 95 ILE A C 1
ATOM 753 O O . ILE A 1 95 ? -3.026 -3.829 4.933 1.00 91.69 95 ILE A O 1
ATOM 757 N N . SER A 1 96 ? -4.957 -4.939 4.520 1.00 90.56 96 SER A N 1
ATOM 758 C CA . SER A 1 96 ? -4.802 -5.931 5.585 1.00 90.56 96 SER A CA 1
ATOM 759 C C . SER A 1 96 ? -3.723 -6.974 5.315 1.00 90.56 96 SER A C 1
ATOM 761 O O . SER A 1 96 ? -3.134 -7.504 6.254 1.00 90.56 96 SER A O 1
ATOM 763 N N . LEU A 1 97 ? -3.400 -7.225 4.048 1.00 90.06 97 LEU A N 1
ATOM 764 C CA . LEU A 1 97 ? -2.415 -8.221 3.657 1.00 90.06 97 LEU A CA 1
ATOM 765 C C . LEU A 1 97 ? -1.011 -7.850 4.186 1.00 90.06 97 LEU A C 1
ATOM 767 O O . LEU A 1 97 ? -0.619 -6.679 4.129 1.00 90.06 97 LEU A O 1
ATOM 771 N N . PRO A 1 98 ? -0.204 -8.804 4.691 1.00 90.31 98 PRO A N 1
ATOM 772 C CA . PRO A 1 98 ? 1.149 -8.519 5.160 1.00 90.31 98 PRO A CA 1
ATOM 773 C C . PRO A 1 98 ? 2.016 -7.848 4.091 1.00 90.31 98 PRO A C 1
ATOM 775 O O . PRO A 1 98 ? 1.926 -8.166 2.906 1.00 90.31 98 PRO A O 1
ATOM 778 N N . ILE A 1 99 ? 2.961 -6.994 4.513 1.00 90.88 99 ILE A N 1
ATOM 779 C CA . ILE A 1 99 ? 3.880 -6.329 3.570 1.00 90.88 99 ILE A CA 1
ATOM 780 C C . ILE A 1 99 ? 4.627 -7.319 2.689 1.00 90.88 99 ILE A C 1
ATOM 782 O O . ILE A 1 99 ? 4.864 -7.035 1.518 1.00 90.88 99 ILE A O 1
ATOM 786 N N . LYS A 1 100 ? 4.974 -8.490 3.244 1.00 89.62 100 LYS A N 1
ATOM 787 C CA . LYS A 1 100 ? 5.723 -9.516 2.523 1.00 89.62 100 LYS A CA 1
ATOM 788 C C . LYS A 1 100 ? 4.944 -10.128 1.366 1.00 89.62 100 LYS A C 1
ATOM 790 O O . LYS A 1 100 ? 5.571 -10.659 0.465 1.00 89.62 100 LYS A O 1
ATOM 795 N N . MET A 1 101 ? 3.624 -10.001 1.404 1.00 88.81 101 MET A N 1
ATOM 796 C CA . MET A 1 101 ? 2.684 -10.489 0.405 1.00 88.81 101 MET A CA 1
ATOM 797 C C . MET A 1 101 ? 2.152 -9.352 -0.488 1.00 88.81 101 MET A C 1
ATOM 799 O O . MET A 1 101 ? 1.245 -9.569 -1.272 1.00 88.81 101 MET A O 1
ATOM 803 N N . GLY A 1 102 ? 2.705 -8.135 -0.385 1.00 87.25 102 GLY A N 1
ATOM 804 C CA . GLY A 1 102 ? 2.341 -6.995 -1.240 1.00 87.25 102 GLY A CA 1
ATOM 805 C C . GLY A 1 102 ? 1.397 -5.976 -0.601 1.00 87.25 102 GLY A C 1
ATOM 806 O O . GLY A 1 102 ? 1.295 -4.857 -1.094 1.00 87.25 102 GLY A O 1
ATOM 807 N N . GLY A 1 103 ? 0.801 -6.285 0.551 1.00 91.31 103 GLY A N 1
ATOM 808 C CA . GLY A 1 103 ? -0.106 -5.367 1.241 1.00 91.31 103 GLY A CA 1
ATOM 809 C C . GLY A 1 103 ? 0.580 -4.292 2.084 1.00 91.31 103 GLY A C 1
ATOM 810 O O . GLY A 1 103 ? 1.784 -4.042 1.948 1.00 91.31 103 GLY A O 1
ATOM 811 N N . LEU A 1 104 ? -0.174 -3.642 2.976 1.00 92.25 104 LEU A N 1
ATOM 812 C CA . LEU A 1 104 ? 0.363 -2.667 3.942 1.00 92.25 104 LEU A CA 1
ATOM 813 C C . LEU A 1 104 ? 0.631 -3.286 5.319 1.00 92.25 104 LEU A C 1
ATOM 815 O O . LEU A 1 104 ? 1.372 -2.719 6.124 1.00 92.25 104 LEU A O 1
ATOM 819 N N . GLY A 1 105 ? 0.090 -4.465 5.605 1.00 89.88 105 GLY A N 1
ATOM 820 C CA . GLY A 1 105 ? 0.192 -5.117 6.904 1.00 89.88 105 GLY A CA 1
ATOM 821 C C . GLY A 1 105 ? -0.526 -4.349 8.008 1.00 89.88 105 GLY A C 1
ATOM 822 O O . GLY A 1 105 ? -0.083 -4.412 9.153 1.00 89.88 105 GLY A O 1
ATOM 823 N N . ILE A 1 106 ? -1.577 -3.598 7.668 1.00 91.94 106 ILE A N 1
ATOM 824 C CA . ILE A 1 106 ? -2.502 -3.002 8.637 1.00 91.94 106 ILE A CA 1
ATOM 825 C C . ILE A 1 106 ? -3.602 -4.034 8.860 1.00 91.94 106 ILE A C 1
ATOM 827 O O . ILE A 1 106 ? -4.643 -3.989 8.213 1.00 91.94 106 ILE A O 1
ATOM 831 N N . LEU A 1 107 ? -3.310 -5.035 9.694 1.00 88.94 107 LEU A N 1
ATOM 832 C CA . LEU A 1 107 ? -4.170 -6.213 9.842 1.00 88.94 107 LEU A CA 1
ATOM 833 C C . LEU A 1 107 ? -5.569 -5.787 10.308 1.00 88.94 107 LEU A C 1
ATOM 835 O O . LEU A 1 107 ? -5.698 -4.858 11.105 1.00 88.94 107 LEU A O 1
ATOM 839 N N . SER A 1 108 ? -6.616 -6.490 9.889 1.00 88.75 108 SER A N 1
ATOM 840 C CA . SER A 1 108 ? -7.950 -6.214 10.426 1.00 88.75 108 SER A CA 1
ATOM 841 C C . SER A 1 108 ? -8.033 -6.670 11.889 1.00 88.75 108 SER A C 1
ATOM 843 O O . SER A 1 108 ? -7.532 -7.727 12.277 1.00 88.75 108 SER A O 1
ATOM 845 N N . TYR A 1 109 ? -8.614 -5.840 12.744 1.00 89.25 109 TYR A N 1
ATOM 846 C CA . TYR A 1 109 ? -8.937 -6.190 14.115 1.00 89.25 109 TYR A CA 1
ATOM 847 C C . TYR A 1 109 ? -10.087 -7.184 14.163 1.00 89.25 109 TYR A C 1
ATOM 849 O O . TYR A 1 109 ? -10.002 -8.155 14.910 1.00 89.25 109 TYR A O 1
ATOM 857 N N . ASN A 1 110 ? -11.116 -7.000 13.339 1.00 86.00 110 ASN A N 1
ATOM 858 C CA . ASN A 1 110 ? -12.250 -7.914 13.318 1.00 86.00 110 ASN A CA 1
ATOM 859 C C . ASN A 1 110 ? -11.812 -9.347 12.964 1.00 86.00 110 ASN A C 1
ATOM 861 O O . ASN A 1 110 ? -12.051 -10.279 13.724 1.00 86.00 110 ASN A O 1
ATOM 865 N N . THR A 1 111 ? -11.059 -9.513 11.875 1.00 83.75 111 THR A N 1
ATOM 866 C CA . THR A 1 111 ? -10.584 -10.839 11.433 1.00 83.75 111 THR A CA 1
ATOM 867 C C . THR A 1 111 ? -9.642 -11.515 12.434 1.00 83.75 111 THR A C 1
ATOM 869 O O . THR A 1 111 ? -9.660 -12.734 12.573 1.00 83.75 111 THR A O 1
ATOM 872 N N . VAL A 1 112 ? -8.826 -10.741 13.158 1.00 83.38 112 VAL A N 1
ATOM 873 C CA . VAL A 1 112 ? -7.829 -11.277 14.100 1.00 83.38 112 VAL A CA 1
ATOM 874 C C . VAL A 1 112 ? -8.421 -11.553 15.486 1.00 83.38 112 VAL A C 1
ATOM 876 O O . VAL A 1 112 ? -7.965 -12.473 16.162 1.00 83.38 112 VAL A O 1
ATOM 879 N N . ALA A 1 113 ? -9.425 -10.787 15.925 1.00 79.94 113 ALA A N 1
ATOM 880 C CA . ALA A 1 113 ? -10.018 -10.893 17.261 1.00 79.94 113 ALA A CA 1
ATOM 881 C C . ALA A 1 113 ? -10.463 -12.319 17.654 1.00 79.94 113 ALA A C 1
ATOM 883 O O . ALA A 1 113 ? -10.027 -12.779 18.714 1.00 79.94 113 ALA A O 1
ATOM 884 N N . PRO A 1 114 ? -11.240 -13.062 16.835 1.00 74.06 114 PRO A N 1
ATOM 885 C CA . PRO A 1 114 ? -11.687 -14.404 17.207 1.00 74.06 114 PRO A CA 1
ATOM 886 C C . PRO A 1 114 ? -10.519 -15.391 17.348 1.00 74.06 114 PRO A C 1
ATOM 888 O O . PRO A 1 114 ? -10.561 -16.293 18.180 1.00 74.06 114 PRO A O 1
ATOM 891 N N . HIS A 1 115 ? -9.448 -15.215 16.570 1.00 74.44 115 HIS A N 1
ATOM 892 C CA . HIS A 1 115 ? -8.288 -16.115 16.571 1.00 74.44 115 HIS A CA 1
ATOM 893 C C . HIS A 1 115 ? -7.299 -15.777 17.697 1.00 74.44 115 HIS A C 1
ATOM 895 O O . HIS A 1 115 ? -6.606 -16.651 18.218 1.00 74.44 115 HIS A O 1
ATOM 901 N N . ALA A 1 116 ? -7.229 -14.502 18.087 1.00 74.06 116 ALA A N 1
ATOM 902 C CA . ALA A 1 116 ? -6.331 -14.015 19.126 1.00 74.06 116 ALA A CA 1
ATOM 903 C C . ALA A 1 116 ? -6.763 -14.443 20.538 1.00 74.06 116 ALA A C 1
ATOM 905 O O . ALA A 1 116 ? -5.893 -14.680 21.377 1.00 74.06 116 ALA A O 1
ATOM 906 N N . TYR A 1 117 ? -8.071 -14.560 20.789 1.00 67.25 117 TYR A N 1
ATOM 907 C CA . TYR A 1 117 ? -8.614 -14.992 22.081 1.00 67.25 117 TYR A CA 1
ATOM 908 C C . TYR A 1 117 ? -8.638 -16.527 22.236 1.00 67.25 117 TYR A C 1
ATOM 910 O O . TYR A 1 117 ? -8.437 -17.033 23.336 1.00 67.25 117 TYR A O 1
ATOM 918 N N . GLY A 1 118 ? -8.842 -17.275 21.141 1.00 61.12 118 GLY A N 1
ATOM 919 C CA . GLY A 1 118 ? -9.062 -18.733 21.152 1.00 61.12 118 GLY A CA 1
ATOM 920 C C . GLY A 1 118 ? -7.828 -19.651 21.077 1.00 61.12 118 GLY A C 1
ATOM 921 O O . GLY A 1 118 ? -8.000 -20.859 21.142 1.00 61.12 118 GLY A O 1
ATOM 922 N N . ALA A 1 119 ? -6.608 -19.108 20.984 1.00 50.38 119 ALA A N 1
ATOM 923 C CA . ALA A 1 119 ? -5.349 -19.812 20.676 1.00 50.38 119 ALA A CA 1
ATOM 924 C C . ALA A 1 119 ? -5.231 -20.350 19.226 1.00 50.38 119 ALA A C 1
ATOM 926 O O . ALA A 1 119 ? -5.927 -21.264 18.805 1.00 50.38 119 ALA A O 1
ATOM 927 N N . ALA A 1 120 ? -4.285 -19.749 18.488 1.00 49.16 120 ALA A N 1
ATOM 928 C CA . ALA A 1 120 ? -3.607 -20.203 17.264 1.00 49.16 120 ALA A CA 1
ATOM 929 C C . ALA A 1 120 ? -4.362 -21.177 16.330 1.00 49.16 120 ALA A C 1
ATOM 931 O O . ALA A 1 120 ? -4.091 -22.374 16.308 1.00 49.16 120 ALA A O 1
ATOM 932 N N . GLY A 1 121 ? -5.200 -20.640 15.443 1.00 39.19 121 GLY A N 1
ATOM 933 C CA . GLY A 1 121 ? -5.726 -21.390 14.304 1.00 39.19 121 GLY A CA 1
ATOM 934 C C . GLY A 1 121 ? -6.182 -20.462 13.186 1.00 39.19 121 GLY A C 1
ATOM 935 O O . GLY A 1 121 ? -7.043 -19.621 13.409 1.00 39.19 121 GLY A O 1
ATOM 936 N N . SER A 1 122 ? -5.607 -20.650 11.994 1.00 42.81 122 SER A N 1
ATOM 937 C CA . SER A 1 122 ? -5.842 -19.963 10.707 1.00 42.81 122 SER A CA 1
ATOM 938 C C . SER A 1 122 ? -5.355 -18.512 10.558 1.00 42.81 122 SER A C 1
ATOM 940 O O . SER A 1 122 ? -5.683 -17.621 11.335 1.00 42.81 122 SER A O 1
ATOM 942 N N . SER A 1 123 ? -4.545 -18.267 9.519 1.00 44.91 123 SER A N 1
ATOM 943 C CA . SER A 1 123 ? -4.228 -16.919 9.045 1.00 44.91 123 SER A CA 1
ATOM 944 C C . SER A 1 123 ? -5.375 -16.403 8.172 1.00 44.91 123 SER A C 1
ATOM 946 O O . SER A 1 123 ? -5.819 -17.139 7.287 1.00 44.91 123 SER A O 1
ATOM 948 N N . PRO A 1 124 ? -5.828 -15.153 8.338 1.00 47.88 124 PRO A N 1
ATOM 949 C CA . PRO A 1 124 ? -6.859 -14.600 7.475 1.00 47.88 124 PRO A CA 1
ATOM 950 C C . PRO A 1 124 ? -6.287 -14.369 6.067 1.00 47.88 124 PRO A C 1
ATOM 952 O O . PRO A 1 124 ? -5.322 -13.626 5.909 1.00 47.88 124 PRO A O 1
ATOM 955 N N . GLY A 1 125 ? -6.895 -15.024 5.071 1.00 55.25 125 GLY A N 1
ATOM 956 C CA . GLY A 1 125 ? -6.719 -14.778 3.634 1.00 55.25 125 GLY A CA 1
ATOM 957 C C . GLY A 1 125 ? -5.346 -15.145 3.070 1.00 55.25 125 GLY A C 1
ATOM 958 O O . GLY A 1 125 ? -4.395 -14.371 3.159 1.00 55.25 125 GLY A O 1
ATOM 959 N N . THR A 1 126 ? -5.236 -16.304 2.422 1.00 65.44 126 THR A N 1
ATOM 960 C CA . THR A 1 126 ? -4.009 -16.678 1.714 1.00 65.44 126 THR A CA 1
ATOM 961 C C . THR A 1 126 ? -3.812 -15.770 0.503 1.00 65.44 126 THR A C 1
ATOM 963 O O . THR A 1 126 ? -4.747 -15.530 -0.263 1.00 65.44 126 THR A O 1
ATOM 966 N N . MET A 1 127 ? -2.589 -15.267 0.319 1.00 73.56 127 MET A N 1
ATOM 967 C CA . MET A 1 127 ? -2.198 -14.445 -0.832 1.00 73.56 127 MET A CA 1
ATOM 968 C C . MET A 1 127 ? -2.646 -15.072 -2.160 1.00 73.56 127 MET A C 1
ATOM 970 O O . MET A 1 127 ? -3.104 -14.350 -3.040 1.00 73.56 127 MET A O 1
ATOM 974 N N . GLU A 1 128 ? -2.591 -16.403 -2.285 1.00 77.06 128 GLU A N 1
ATOM 975 C CA . GLU A 1 128 ? -3.041 -17.110 -3.490 1.00 77.06 128 GLU A CA 1
ATOM 976 C C . GLU A 1 128 ? -4.536 -16.910 -3.786 1.00 77.06 128 GLU A C 1
ATOM 978 O O . GLU A 1 128 ? -4.905 -16.691 -4.938 1.00 77.06 128 GLU A O 1
ATOM 983 N N . ALA A 1 129 ? -5.395 -16.927 -2.760 1.00 79.94 129 ALA A N 1
ATOM 984 C CA . ALA A 1 129 ? -6.834 -16.727 -2.929 1.00 79.94 129 ALA A CA 1
ATOM 985 C C . ALA A 1 129 ? -7.149 -15.303 -3.405 1.00 79.94 129 ALA A C 1
ATOM 987 O O . ALA A 1 129 ? -8.010 -15.111 -4.262 1.00 79.94 129 ALA A O 1
ATOM 988 N N . LEU A 1 130 ? -6.414 -14.308 -2.890 1.00 82.88 130 LEU A N 1
ATOM 989 C CA . LEU A 1 130 ? -6.528 -12.936 -3.372 1.00 82.88 130 LEU A CA 1
ATOM 990 C C . LEU A 1 130 ? -6.075 -12.850 -4.833 1.00 82.88 130 LEU A C 1
ATOM 992 O O . LEU A 1 130 ? -6.844 -12.378 -5.663 1.00 82.88 130 LEU A O 1
ATOM 996 N N . LEU A 1 131 ? -4.879 -13.352 -5.160 1.00 83.06 131 LEU A N 1
ATOM 997 C CA . LEU A 1 131 ? -4.323 -13.304 -6.518 1.00 83.06 131 LEU A CA 1
ATOM 998 C C . LEU A 1 131 ? -5.238 -13.962 -7.559 1.00 83.06 131 LEU A C 1
ATOM 1000 O O . LEU A 1 131 ? -5.376 -13.418 -8.650 1.00 83.06 131 LEU A O 1
ATOM 1004 N N . GLY A 1 132 ? -5.905 -15.069 -7.216 1.00 82.88 132 GLY A N 1
ATOM 1005 C CA . GLY A 1 132 ? -6.858 -15.741 -8.107 1.00 82.88 132 GLY A CA 1
ATOM 1006 C C . GLY A 1 132 ? -8.108 -14.918 -8.452 1.00 82.88 132 GLY A C 1
ATOM 1007 O O . GLY A 1 132 ? -8.764 -15.206 -9.447 1.00 82.88 132 GLY A O 1
ATOM 1008 N N . SER A 1 133 ? -8.431 -13.889 -7.661 1.00 86.31 133 SER A N 1
ATOM 1009 C CA . SER A 1 133 ? -9.576 -12.994 -7.894 1.00 86.31 133 SER A CA 1
ATOM 1010 C C . SER A 1 133 ? -9.222 -11.705 -8.649 1.00 86.31 133 SER A C 1
ATOM 1012 O O . SER A 1 133 ? -10.116 -10.961 -9.051 1.00 86.31 133 SER A O 1
ATOM 1014 N N . LEU A 1 134 ? -7.928 -11.417 -8.823 1.00 88.62 134 LEU A N 1
ATOM 1015 C CA . LEU A 1 134 ? -7.434 -10.158 -9.381 1.00 88.62 134 LEU A CA 1
ATOM 1016 C C . LEU A 1 134 ? -7.278 -10.221 -10.903 1.00 88.62 134 LEU A C 1
ATOM 1018 O O . LEU A 1 134 ? -7.018 -11.278 -11.478 1.00 88.62 134 LEU A O 1
ATOM 1022 N N . THR A 1 135 ? -7.340 -9.059 -11.565 1.00 88.94 135 THR A N 1
ATOM 1023 C CA . THR A 1 135 ? -6.890 -8.981 -12.964 1.00 88.94 135 THR A CA 1
ATOM 1024 C C . THR A 1 135 ? -5.375 -9.225 -13.047 1.00 88.94 135 THR A C 1
ATOM 1026 O O . THR A 1 135 ? -4.657 -8.957 -12.076 1.00 88.94 135 THR A O 1
ATOM 1029 N N . PRO A 1 136 ? -4.835 -9.667 -14.198 1.00 86.81 136 PRO A N 1
ATOM 1030 C CA . PRO A 1 136 ? -3.397 -9.893 -14.353 1.00 86.81 136 PRO A CA 1
ATOM 1031 C C . PRO A 1 136 ? -2.538 -8.674 -13.986 1.00 86.81 136 PRO A C 1
ATOM 1033 O O . PRO A 1 136 ? -1.453 -8.819 -13.428 1.00 86.81 136 PRO A O 1
ATOM 1036 N N . GLU A 1 137 ? -3.010 -7.457 -14.261 1.00 86.44 137 GLU A N 1
ATOM 1037 C CA . GLU A 1 137 ? -2.310 -6.212 -13.929 1.00 86.44 137 GLU A CA 1
ATOM 1038 C C . GLU A 1 137 ? -2.310 -5.928 -12.427 1.00 86.44 137 GLU A C 1
ATOM 1040 O O . GLU A 1 137 ? -1.291 -5.511 -11.877 1.00 86.44 137 GLU A O 1
ATOM 1045 N N . GLN A 1 138 ? -3.438 -6.169 -11.759 1.00 89.88 138 GLN A N 1
ATOM 1046 C CA . GLN A 1 138 ? -3.554 -6.036 -10.310 1.00 89.88 138 GLN A CA 1
ATOM 1047 C C . GLN A 1 138 ? -2.682 -7.073 -9.594 1.00 89.88 138 GLN A C 1
ATOM 1049 O O . GLN A 1 138 ? -1.945 -6.734 -8.669 1.00 89.88 138 GLN A O 1
ATOM 1054 N N . ALA A 1 139 ? -2.704 -8.322 -10.064 1.00 90.69 139 ALA A N 1
ATOM 1055 C CA . ALA A 1 139 ? -1.866 -9.396 -9.547 1.00 90.69 139 ALA A CA 1
ATOM 1056 C C . ALA A 1 139 ? -0.371 -9.070 -9.705 1.00 90.69 139 ALA A C 1
ATOM 1058 O O . ALA A 1 139 ? 0.383 -9.176 -8.737 1.00 90.69 139 ALA A O 1
ATOM 1059 N N . LYS A 1 140 ? 0.052 -8.583 -10.885 1.00 89.81 140 LYS A N 1
ATOM 1060 C CA . LYS A 1 140 ? 1.420 -8.083 -11.115 1.00 89.81 140 LYS A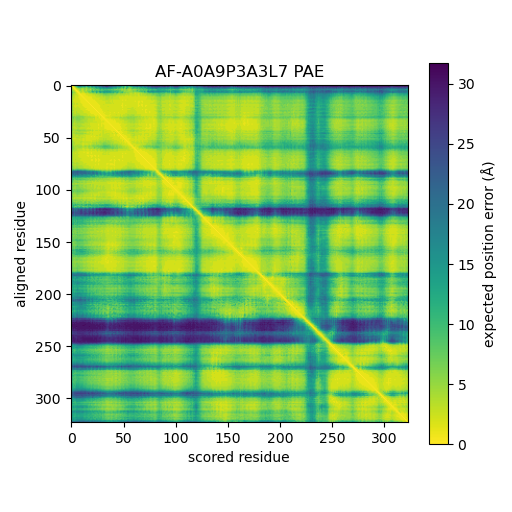 CA 1
ATOM 1061 C C . LYS A 1 140 ? 1.789 -6.987 -10.113 1.00 89.81 140 LYS A C 1
ATOM 1063 O O . LYS A 1 140 ? 2.832 -7.099 -9.482 1.00 89.81 140 LYS A O 1
ATOM 1068 N N . ALA A 1 141 ? 0.927 -5.995 -9.887 1.00 90.12 141 ALA A N 1
ATOM 1069 C CA . ALA A 1 141 ? 1.205 -4.917 -8.934 1.00 90.12 141 ALA A CA 1
ATOM 1070 C C . ALA A 1 141 ? 1.363 -5.409 -7.480 1.00 90.12 141 ALA A C 1
ATOM 1072 O O . ALA A 1 141 ? 2.238 -4.922 -6.759 1.00 90.12 141 ALA A O 1
ATOM 1073 N N . VAL A 1 142 ? 0.568 -6.396 -7.046 1.00 91.31 142 VAL A N 1
ATOM 1074 C CA . VAL A 1 142 ? 0.708 -7.024 -5.715 1.00 91.31 142 VAL A CA 1
ATOM 1075 C C . VAL A 1 142 ? 2.042 -7.760 -5.598 1.00 91.31 142 VAL A C 1
ATOM 1077 O O . VAL A 1 142 ? 2.753 -7.593 -4.603 1.00 91.31 142 VAL A O 1
ATOM 1080 N N . VAL A 1 143 ? 2.420 -8.531 -6.623 1.00 91.06 143 VAL A N 1
ATOM 1081 C CA . VAL A 1 143 ? 3.721 -9.213 -6.662 1.00 91.06 143 VAL A CA 1
ATOM 1082 C C . VAL A 1 143 ? 4.863 -8.199 -6.658 1.00 91.06 143 VAL A C 1
ATOM 1084 O O . VAL A 1 143 ? 5.810 -8.364 -5.886 1.00 91.06 143 VAL A O 1
ATOM 1087 N N . GLU A 1 144 ? 4.757 -7.113 -7.426 1.00 89.94 144 GLU A N 1
ATOM 1088 C CA . GLU A 1 144 ? 5.752 -6.044 -7.412 1.00 89.94 144 GLU A CA 1
ATOM 1089 C C . GLU A 1 144 ? 5.929 -5.459 -6.010 1.00 89.94 144 GLU A C 1
ATOM 1091 O O . GLU A 1 144 ? 7.035 -5.429 -5.471 1.00 89.94 144 GLU A O 1
ATOM 1096 N N . ALA A 1 145 ? 4.822 -5.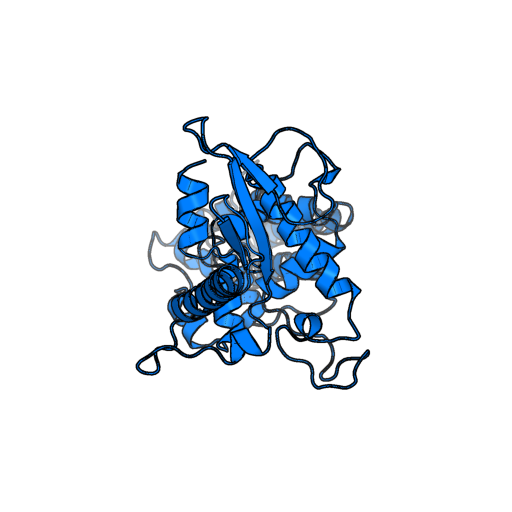082 -5.371 1.00 91.25 145 ALA A N 1
ATOM 1097 C CA . ALA A 1 145 ? 4.802 -4.520 -4.028 1.00 91.25 145 ALA A CA 1
ATOM 1098 C C . ALA A 1 145 ? 5.344 -5.484 -2.952 1.00 91.25 145 ALA A C 1
ATOM 1100 O O . ALA A 1 145 ? 5.782 -5.044 -1.879 1.00 91.25 145 ALA A O 1
ATOM 1101 N N . SER A 1 146 ? 5.302 -6.794 -3.215 1.00 90.88 146 SER A N 1
ATOM 1102 C CA . SER A 1 146 ? 5.821 -7.842 -2.331 1.00 90.88 146 SER A CA 1
ATOM 1103 C C . SER A 1 146 ? 7.353 -7.931 -2.346 1.00 90.88 146 SER A C 1
ATOM 1105 O O . SER A 1 146 ? 7.938 -8.484 -1.405 1.00 90.88 146 SER A O 1
ATOM 1107 N N . SER A 1 147 ? 8.009 -7.357 -3.365 1.00 89.50 147 SER A N 1
ATOM 1108 C CA . SER A 1 147 ? 9.457 -7.435 -3.556 1.00 89.50 147 SER A CA 1
ATOM 1109 C C . SER A 1 147 ? 10.237 -6.801 -2.399 1.00 89.50 147 SER A C 1
ATOM 1111 O O . SER A 1 147 ? 9.726 -5.992 -1.619 1.00 89.50 147 SER A O 1
ATOM 1113 N N . LYS A 1 148 ? 11.525 -7.149 -2.275 1.00 86.06 148 LYS A N 1
ATOM 1114 C CA . LYS A 1 148 ? 12.385 -6.575 -1.229 1.00 86.06 148 LYS A CA 1
ATOM 1115 C C . LYS A 1 148 ? 12.393 -5.046 -1.305 1.00 86.06 148 LYS A C 1
ATOM 1117 O O . LYS A 1 148 ? 12.153 -4.417 -0.279 1.00 86.06 148 LYS A O 1
ATOM 1122 N N . LEU A 1 149 ? 12.601 -4.480 -2.496 1.00 83.31 149 LEU A N 1
ATOM 1123 C CA . LEU A 1 149 ? 12.669 -3.031 -2.717 1.00 83.31 149 LEU A CA 1
ATOM 1124 C C . LEU A 1 149 ? 11.304 -2.357 -2.613 1.00 83.31 149 LEU A C 1
ATOM 1126 O O . LEU A 1 149 ? 11.197 -1.308 -1.981 1.00 83.31 149 LEU A O 1
ATOM 1130 N N . GLY A 1 150 ? 10.252 -3.003 -3.120 1.00 85.69 150 GLY A N 1
ATOM 1131 C CA . GLY A 1 150 ? 8.884 -2.497 -3.051 1.00 85.69 150 GLY A CA 1
ATOM 1132 C C . GLY A 1 150 ? 8.394 -2.242 -1.628 1.00 85.69 150 GLY A C 1
ATOM 1133 O O . GLY A 1 150 ? 7.495 -1.429 -1.425 1.00 85.69 150 GLY A O 1
ATOM 1134 N N . ARG A 1 151 ? 8.996 -2.900 -0.626 1.00 89.88 151 ARG A N 1
ATOM 1135 C CA . ARG A 1 151 ? 8.642 -2.769 0.797 1.00 89.88 151 ARG A CA 1
ATOM 1136 C C . ARG A 1 151 ? 9.509 -1.779 1.582 1.00 89.88 151 ARG A C 1
ATOM 1138 O O . ARG A 1 151 ? 9.071 -1.365 2.650 1.00 89.88 151 ARG A O 1
ATOM 1145 N N . VAL A 1 152 ? 10.703 -1.405 1.103 1.00 87.06 152 VAL A N 1
ATOM 1146 C CA . VAL A 1 152 ? 11.696 -0.630 1.891 1.00 87.06 152 VAL A CA 1
ATOM 1147 C C . VAL A 1 152 ? 11.125 0.698 2.386 1.00 87.06 152 VAL A C 1
ATOM 1149 O O . VAL A 1 152 ? 11.213 1.024 3.569 1.00 87.06 152 VAL A O 1
ATOM 1152 N N . TRP A 1 153 ? 10.473 1.440 1.497 1.00 87.00 153 TRP A N 1
ATOM 1153 C CA . TRP A 1 153 ? 9.978 2.789 1.781 1.00 87.00 153 TRP A CA 1
ATOM 1154 C C . TRP A 1 153 ? 8.832 2.845 2.797 1.00 87.00 153 TRP A C 1
ATOM 1156 O O . TRP A 1 153 ? 8.555 3.908 3.353 1.00 87.00 153 TRP A O 1
ATOM 1166 N N . LEU A 1 154 ? 8.192 1.702 3.073 1.00 90.06 154 LEU A N 1
ATOM 1167 C CA . LEU A 1 154 ? 7.174 1.563 4.117 1.00 90.06 154 LEU A CA 1
ATOM 1168 C C . LEU A 1 154 ? 7.767 1.502 5.527 1.00 90.06 154 LEU A C 1
ATOM 1170 O O . LEU A 1 154 ? 7.023 1.612 6.504 1.00 90.06 154 LEU A O 1
ATOM 1174 N N . THR A 1 155 ? 9.068 1.231 5.639 1.00 86.75 155 THR A N 1
ATOM 1175 C CA . THR A 1 155 ? 9.763 0.984 6.911 1.00 86.75 155 THR A CA 1
ATOM 1176 C C . THR A 1 155 ? 10.969 1.885 7.128 1.00 86.75 155 THR A C 1
ATOM 1178 O O . THR A 1 155 ? 11.512 1.912 8.229 1.00 86.75 155 THR A O 1
ATOM 1181 N N . THR A 1 156 ? 11.404 2.613 6.102 1.00 84.19 156 THR A N 1
ATOM 1182 C CA . THR A 1 156 ? 12.642 3.387 6.132 1.00 84.19 156 THR A CA 1
ATOM 1183 C C . THR A 1 156 ? 12.369 4.832 5.750 1.00 84.19 156 THR A C 1
ATOM 1185 O O . THR A 1 156 ? 11.785 5.108 4.706 1.00 84.19 156 THR A O 1
ATOM 1188 N N . ILE A 1 157 ? 12.825 5.757 6.595 1.00 85.00 157 ILE A N 1
ATOM 1189 C CA . ILE A 1 157 ? 12.851 7.190 6.300 1.00 85.00 157 ILE A CA 1
ATOM 1190 C C . ILE A 1 157 ? 14.319 7.593 6.174 1.00 85.00 157 ILE A C 1
ATOM 1192 O O . ILE A 1 157 ? 15.066 7.474 7.149 1.00 85.00 157 ILE A O 1
ATOM 1196 N N . PRO A 1 158 ? 14.767 8.046 4.994 1.00 79.31 158 PRO A N 1
ATOM 1197 C CA . PRO A 1 158 ? 16.144 8.474 4.814 1.00 79.31 158 PRO A CA 1
ATOM 1198 C C . PRO A 1 158 ? 16.492 9.663 5.698 1.00 79.31 158 PRO A C 1
ATOM 1200 O O . PRO A 1 158 ? 15.739 10.639 5.799 1.00 79.31 158 PRO A O 1
ATOM 1203 N N . PHE A 1 159 ? 17.692 9.610 6.277 1.00 77.25 159 PHE A N 1
ATOM 1204 C CA . PHE A 1 159 ? 18.250 10.743 7.008 1.00 77.25 159 PHE A CA 1
ATOM 1205 C C . PHE A 1 159 ? 18.378 11.962 6.087 1.00 77.25 159 PHE A C 1
ATOM 1207 O O . PHE A 1 159 ? 17.917 13.050 6.435 1.00 77.25 159 PHE A O 1
ATOM 1214 N N . GLN A 1 160 ? 18.914 11.751 4.880 1.00 78.50 160 GLN A N 1
ATOM 1215 C CA . GLN A 1 160 ? 19.104 12.798 3.886 1.00 78.50 160 GLN A CA 1
ATOM 1216 C C . GLN A 1 160 ? 17.763 13.236 3.264 1.00 78.50 160 GLN A C 1
ATOM 1218 O O . GLN A 1 160 ? 17.084 12.407 2.653 1.00 78.50 160 GLN A O 1
ATOM 1223 N N . PRO A 1 161 ? 17.388 14.528 3.358 1.00 79.44 161 PRO A N 1
ATOM 1224 C CA . PRO A 1 161 ? 16.105 15.020 2.854 1.00 79.44 161 PRO A CA 1
ATOM 1225 C C . PRO A 1 161 ? 15.884 14.795 1.356 1.00 79.44 161 PRO A C 1
ATOM 1227 O O . PRO A 1 161 ? 14.761 14.516 0.956 1.00 79.44 161 PRO A O 1
ATOM 1230 N N . SER A 1 162 ? 16.944 14.841 0.541 1.00 78.19 162 SER A N 1
ATOM 1231 C CA . SER A 1 162 ? 16.856 14.652 -0.915 1.00 78.19 162 SER A CA 1
ATOM 1232 C C . SER A 1 162 ? 16.490 13.230 -1.350 1.00 78.19 162 SER A C 1
ATOM 1234 O O . SER A 1 162 ? 16.265 13.009 -2.529 1.00 78.19 162 SER A O 1
ATOM 1236 N N . LEU A 1 163 ? 16.487 12.259 -0.432 1.00 78.62 163 LEU A N 1
ATOM 1237 C CA . LEU A 1 163 ? 16.086 10.875 -0.708 1.00 78.62 163 LEU A CA 1
ATOM 1238 C C . LEU A 1 163 ? 14.689 10.551 -0.158 1.00 78.62 163 LEU A C 1
ATOM 1240 O O . LEU A 1 163 ? 14.207 9.424 -0.305 1.00 78.62 163 LEU A O 1
ATOM 1244 N N . ARG A 1 164 ? 14.051 11.505 0.531 1.00 83.12 164 ARG A N 1
ATOM 1245 C CA . ARG A 1 164 ? 12.715 11.321 1.103 1.00 83.12 164 ARG A CA 1
ATOM 1246 C C . ARG A 1 164 ? 11.670 11.422 0.002 1.00 83.12 164 ARG A C 1
ATOM 1248 O O . ARG A 1 164 ? 11.784 12.257 -0.887 1.00 83.12 164 ARG A O 1
ATOM 1255 N N . LEU A 1 165 ? 10.642 10.588 0.109 1.00 86.06 165 LEU A N 1
ATOM 1256 C CA . LEU A 1 165 ? 9.507 10.651 -0.800 1.00 86.06 165 LEU A CA 1
ATOM 1257 C C . LEU A 1 165 ? 8.651 11.867 -0.455 1.00 86.06 165 LEU A C 1
ATOM 1259 O O . LEU A 1 165 ? 8.324 12.099 0.710 1.00 86.06 165 LEU A O 1
ATOM 1263 N N . THR A 1 166 ? 8.267 12.616 -1.478 1.00 88.81 166 THR A N 1
ATOM 1264 C CA . THR A 1 166 ? 7.252 13.660 -1.366 1.00 88.81 166 THR A CA 1
ATOM 1265 C C . THR A 1 166 ?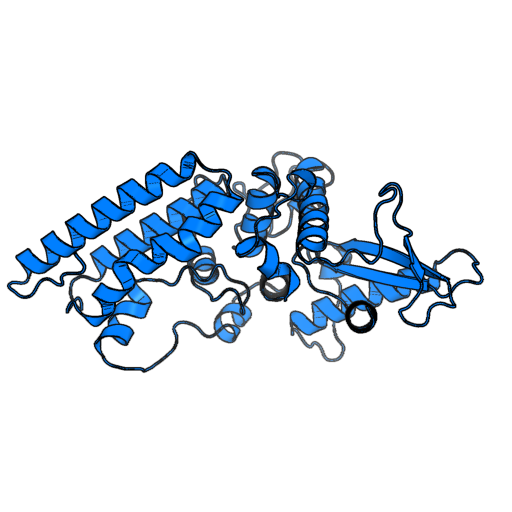 5.876 13.045 -1.112 1.00 88.81 166 THR A C 1
ATOM 1267 O O . THR A 1 166 ? 5.603 11.896 -1.470 1.00 88.81 166 THR A O 1
ATOM 1270 N N . ASP A 1 167 ? 4.964 13.829 -0.543 1.00 90.25 167 ASP A N 1
ATOM 1271 C CA . ASP A 1 167 ? 3.599 13.378 -0.249 1.00 90.25 167 ASP A CA 1
ATOM 1272 C C . ASP A 1 167 ? 2.847 12.906 -1.501 1.00 90.25 167 ASP A C 1
ATOM 1274 O O . ASP A 1 167 ? 2.073 11.945 -1.441 1.00 90.25 167 ASP A O 1
ATOM 1278 N N . PHE A 1 168 ? 3.133 13.526 -2.651 1.00 86.56 168 PHE A N 1
ATOM 1279 C CA . PHE A 1 168 ? 2.587 13.126 -3.944 1.00 86.56 168 PHE A CA 1
ATOM 1280 C C . PHE A 1 168 ? 3.143 11.777 -4.419 1.00 86.56 168 PHE A C 1
ATOM 1282 O O . PHE A 1 168 ? 2.377 10.929 -4.874 1.00 86.56 168 PHE A O 1
ATOM 1289 N N . GLU A 1 169 ? 4.450 11.534 -4.272 1.00 87.00 169 GLU A N 1
ATOM 1290 C CA . GLU A 1 169 ? 5.067 10.241 -4.602 1.00 87.00 169 GLU A CA 1
ATOM 1291 C C . GLU A 1 169 ? 4.548 9.121 -3.692 1.00 87.00 169 GLU A C 1
ATOM 1293 O O . GLU A 1 169 ? 4.234 8.029 -4.175 1.00 87.00 169 GLU A O 1
ATOM 1298 N N . VAL A 1 170 ? 4.385 9.392 -2.391 1.00 89.94 170 VAL A N 1
ATOM 1299 C CA . VAL A 1 170 ? 3.786 8.443 -1.438 1.00 89.94 170 VAL A CA 1
ATOM 1300 C C . VAL A 1 170 ? 2.347 8.121 -1.828 1.00 89.94 170 VAL A C 1
ATOM 1302 O O . VAL A 1 170 ? 1.994 6.946 -1.929 1.00 89.94 170 VAL A O 1
ATOM 1305 N N . ALA A 1 171 ? 1.523 9.137 -2.094 1.00 88.94 171 ALA A N 1
ATOM 1306 C CA . ALA A 1 171 ? 0.131 8.948 -2.494 1.00 88.94 171 ALA A CA 1
ATOM 1307 C C . ALA A 1 171 ? 0.022 8.138 -3.796 1.00 88.94 171 ALA A C 1
ATOM 1309 O O . ALA A 1 171 ? -0.728 7.162 -3.867 1.00 88.94 171 ALA A O 1
ATOM 1310 N N . ALA A 1 172 ? 0.825 8.484 -4.804 1.00 84.19 172 ALA A N 1
ATOM 1311 C CA . ALA A 1 172 ? 0.830 7.805 -6.093 1.00 84.19 172 ALA A CA 1
ATOM 1312 C C . ALA A 1 172 ? 1.292 6.342 -5.984 1.00 84.19 172 ALA A C 1
ATOM 1314 O O . ALA A 1 172 ? 0.747 5.483 -6.683 1.00 84.19 172 ALA A O 1
ATOM 1315 N N . THR A 1 173 ? 2.260 6.052 -5.108 1.00 87.25 173 THR A N 1
ATOM 1316 C CA . THR A 1 173 ? 2.746 4.688 -4.840 1.00 87.25 173 THR A CA 1
ATOM 1317 C C . THR A 1 173 ? 1.718 3.879 -4.047 1.00 87.25 173 THR A C 1
ATOM 1319 O O . THR A 1 173 ? 1.463 2.717 -4.368 1.00 87.25 173 THR A O 1
ATOM 1322 N N . LEU A 1 174 ? 1.068 4.490 -3.049 1.00 89.56 174 LEU A N 1
ATOM 1323 C CA . LEU A 1 174 ? 0.005 3.847 -2.277 1.00 89.56 174 LEU A CA 1
ATOM 1324 C C . LEU A 1 174 ? -1.189 3.464 -3.147 1.00 89.56 174 LEU A C 1
ATOM 1326 O O . LEU A 1 174 ? -1.728 2.379 -2.956 1.00 89.56 174 LEU A O 1
ATOM 1330 N N . GLN A 1 175 ? -1.589 4.304 -4.103 1.00 87.31 175 GLN A N 1
ATOM 1331 C CA . GLN A 1 175 ? -2.688 3.989 -5.023 1.00 87.31 175 GLN A CA 1
ATOM 1332 C C . GLN A 1 175 ? -2.429 2.696 -5.805 1.00 87.31 175 GLN A C 1
ATOM 1334 O O . GLN A 1 175 ? -3.286 1.819 -5.831 1.00 87.31 175 GLN A O 1
ATOM 1339 N N . LEU A 1 176 ? -1.227 2.537 -6.373 1.00 86.12 176 LEU A N 1
ATOM 1340 C CA . LEU A 1 176 ? -0.850 1.302 -7.067 1.00 86.12 176 LEU A CA 1
ATOM 1341 C C . LEU A 1 176 ? -0.794 0.114 -6.108 1.00 86.12 176 LEU A C 1
ATOM 1343 O O . LEU A 1 176 ? -1.349 -0.938 -6.402 1.00 86.12 176 LEU A O 1
ATOM 1347 N N . ARG A 1 177 ? -0.161 0.294 -4.943 1.00 89.88 177 ARG A N 1
ATOM 1348 C CA . ARG A 1 177 ? 0.017 -0.780 -3.961 1.00 89.88 177 ARG A CA 1
ATOM 1349 C C . ARG A 1 177 ? -1.299 -1.288 -3.383 1.00 89.88 177 ARG A C 1
ATOM 1351 O O . ARG A 1 177 ? -1.401 -2.468 -3.096 1.00 89.88 177 ARG A O 1
ATOM 1358 N N . THR A 1 178 ? -2.276 -0.408 -3.194 1.00 89.69 178 THR A N 1
ATOM 1359 C CA . THR A 1 178 ? -3.599 -0.743 -2.636 1.00 89.69 178 THR A CA 1
ATOM 1360 C C . THR A 1 178 ? -4.636 -1.077 -3.707 1.00 89.69 178 THR A C 1
ATOM 1362 O O . THR A 1 178 ? -5.809 -1.246 -3.395 1.00 89.69 178 THR A O 1
ATOM 1365 N N . LEU A 1 179 ? -4.207 -1.190 -4.971 1.00 88.12 179 LEU A N 1
ATOM 1366 C CA . LEU A 1 179 ? -5.073 -1.464 -6.120 1.00 88.12 179 LEU A CA 1
ATOM 1367 C C . LEU A 1 179 ? -6.224 -0.458 -6.274 1.00 88.12 179 LEU A C 1
ATOM 1369 O O . LEU A 1 179 ? -7.252 -0.760 -6.880 1.00 88.12 179 LEU A O 1
ATOM 1373 N N . ALA A 1 180 ? -6.037 0.754 -5.749 1.00 82.19 180 ALA A N 1
ATOM 1374 C CA . ALA A 1 180 ? -7.039 1.799 -5.785 1.00 82.19 180 ALA A CA 1
ATOM 1375 C C . ALA A 1 180 ? -7.274 2.234 -7.236 1.00 82.19 180 ALA A C 1
ATOM 1377 O O . ALA A 1 180 ? -6.360 2.707 -7.920 1.00 82.19 180 ALA A O 1
ATOM 1378 N N . GLY A 1 181 ? -8.510 2.058 -7.702 1.00 71.38 181 GLY A N 1
ATOM 1379 C CA . GLY A 1 181 ? -8.943 2.532 -9.009 1.00 71.38 181 GLY A CA 1
ATOM 1380 C C . GLY A 1 181 ? -9.032 4.057 -9.082 1.00 71.38 181 GLY A C 1
ATOM 1381 O O . GLY A 1 181 ? -9.022 4.769 -8.075 1.00 71.38 181 GLY A O 1
ATOM 1382 N N . GLU A 1 182 ? -9.154 4.565 -10.305 1.00 71.88 182 GLU A N 1
ATOM 1383 C CA . GLU A 1 182 ? -9.391 5.987 -10.550 1.00 71.88 182 GLU A CA 1
ATOM 1384 C C . GLU A 1 182 ? -10.798 6.415 -10.110 1.00 71.88 182 GLU A C 1
ATOM 1386 O O . GLU A 1 182 ? -11.748 5.625 -10.083 1.00 71.88 182 GLU A O 1
ATOM 1391 N N . ARG A 1 183 ? -10.942 7.703 -9.766 1.00 68.19 183 ARG A N 1
ATOM 1392 C CA . ARG A 1 183 ? -12.220 8.261 -9.298 1.00 68.19 183 ARG A CA 1
ATOM 1393 C C . ARG A 1 183 ? -13.296 8.229 -10.382 1.00 68.19 183 ARG A C 1
ATOM 1395 O O . ARG A 1 183 ? -14.460 7.988 -10.095 1.00 68.19 183 ARG A O 1
ATOM 1402 N N . GLU A 1 184 ? -12.935 8.484 -11.620 1.00 76.88 184 GLU A N 1
ATOM 1403 C CA . GLU A 1 184 ? -13.907 8.622 -12.699 1.00 76.88 184 GLU A CA 1
ATOM 1404 C C . GLU A 1 184 ? -13.867 7.400 -13.605 1.00 76.88 184 GLU A C 1
ATOM 1406 O O . GLU A 1 184 ? -12.827 6.761 -13.733 1.00 76.88 184 GLU A O 1
ATOM 1411 N N . ALA A 1 185 ? -14.986 7.069 -14.248 1.00 82.38 185 ALA A N 1
ATOM 1412 C CA . ALA A 1 185 ? -15.006 6.008 -15.256 1.00 82.38 185 ALA A CA 1
ATOM 1413 C C . ALA A 1 185 ? -14.178 6.383 -16.497 1.00 82.38 185 ALA A C 1
ATOM 1415 O O . ALA A 1 185 ? -13.683 5.504 -17.192 1.00 82.38 185 ALA A O 1
ATOM 1416 N N . HIS A 1 186 ? -13.981 7.683 -16.734 1.00 86.94 186 HIS A N 1
ATOM 1417 C CA . HIS A 1 186 ? -13.217 8.230 -17.850 1.00 86.94 186 HIS A CA 1
ATOM 1418 C C . HIS A 1 186 ? -12.145 9.189 -17.337 1.00 86.94 186 HIS A C 1
ATOM 1420 O O . HIS A 1 186 ? -12.291 9.815 -16.290 1.00 86.94 186 HIS A O 1
ATOM 1426 N N . CYS A 1 187 ? -11.029 9.287 -18.044 1.00 84.81 187 CYS A N 1
ATOM 1427 C CA . CYS A 1 187 ? -9.936 10.168 -17.675 1.00 84.81 187 CYS A CA 1
ATOM 1428 C C . CYS A 1 187 ? -10.268 11.617 -18.034 1.00 84.81 187 CYS A C 1
ATOM 1430 O O . CYS A 1 187 ? -10.378 11.948 -19.210 1.00 84.81 187 CYS A O 1
ATOM 1432 N N . THR A 1 188 ? -10.293 12.511 -17.045 1.00 84.75 188 THR A N 1
ATOM 1433 C CA . THR A 1 188 ? -10.462 13.964 -17.250 1.00 84.75 188 THR A CA 1
ATOM 1434 C C . THR A 1 188 ? -9.500 14.593 -18.259 1.00 84.75 188 THR A C 1
ATOM 1436 O O . THR A 1 188 ? -9.828 15.605 -18.867 1.00 84.75 188 THR A O 1
ATOM 1439 N N . ASN A 1 189 ? -8.306 14.019 -18.435 1.00 84.31 189 ASN A N 1
ATOM 1440 C CA . ASN A 1 189 ? -7.262 14.604 -19.278 1.00 84.31 189 ASN A CA 1
ATOM 1441 C C . ASN A 1 189 ? -7.241 14.041 -20.703 1.00 84.31 189 ASN A C 1
ATOM 1443 O O . ASN A 1 189 ? -6.774 14.728 -21.604 1.00 84.31 189 ASN A O 1
ATOM 1447 N N . CYS A 1 190 ? -7.670 12.792 -20.919 1.00 87.25 190 CYS A N 1
ATOM 1448 C CA . CYS A 1 190 ? -7.619 12.166 -22.247 1.00 87.25 190 CYS A CA 1
ATOM 1449 C C . CYS A 1 190 ? -8.943 11.567 -22.733 1.00 87.25 190 CYS A C 1
ATOM 1451 O O . CYS A 1 190 ? -8.973 11.048 -23.838 1.00 87.25 190 CYS A O 1
ATOM 1453 N N . GLY A 1 191 ? -10.013 11.599 -21.938 1.00 85.00 191 GLY A N 1
ATOM 1454 C CA . GLY A 1 191 ? -11.345 11.098 -22.301 1.00 85.00 191 GLY A CA 1
ATOM 1455 C C . GLY A 1 191 ? -11.505 9.572 -22.301 1.00 85.00 191 GLY A C 1
ATOM 1456 O O . GLY A 1 191 ? -12.622 9.082 -22.193 1.00 85.00 191 GLY A O 1
ATOM 1457 N N . GLU A 1 192 ? -10.407 8.820 -22.369 1.00 86.81 192 GLU A N 1
ATOM 1458 C CA . GLU A 1 192 ? -10.410 7.351 -22.372 1.00 86.81 192 GLU A CA 1
ATOM 1459 C C . GLU A 1 192 ? -10.981 6.737 -21.090 1.00 86.81 192 GLU A C 1
ATOM 1461 O O . GLU A 1 192 ? -10.884 7.321 -20.007 1.00 86.81 192 GLU A O 1
ATOM 1466 N N . THR A 1 193 ? -11.502 5.512 -21.187 1.00 85.44 193 THR A N 1
ATOM 1467 C CA . THR A 1 193 ? -11.964 4.753 -20.018 1.00 85.44 193 THR A CA 1
ATOM 1468 C C . THR A 1 193 ? -10.816 4.520 -19.038 1.00 85.44 193 THR A C 1
ATOM 1470 O O . THR A 1 193 ? -9.752 4.011 -19.409 1.00 85.44 193 THR A O 1
ATOM 1473 N N . ASN A 1 194 ? -11.032 4.858 -17.771 1.00 84.50 194 ASN A N 1
ATOM 1474 C CA . ASN A 1 194 ? -10.070 4.595 -16.718 1.00 84.50 194 ASN A CA 1
ATOM 1475 C C . ASN A 1 194 ? -10.055 3.109 -16.363 1.00 84.50 194 ASN A C 1
ATOM 1477 O O . ASN A 1 194 ? -11.083 2.465 -16.178 1.00 84.50 194 ASN A O 1
ATOM 1481 N N . PHE A 1 195 ? -8.848 2.592 -16.191 1.00 83.88 195 PHE A N 1
ATOM 1482 C CA . PHE A 1 195 ? -8.579 1.238 -15.734 1.00 83.88 195 PHE A CA 1
ATOM 1483 C C . PHE A 1 195 ? -7.398 1.257 -14.758 1.00 83.88 195 PHE A C 1
ATOM 1485 O O . PHE A 1 195 ? -6.686 2.261 -14.635 1.00 83.88 195 PHE A O 1
ATOM 1492 N N . PHE A 1 196 ? -7.147 0.139 -14.073 1.00 84.81 196 PHE A N 1
ATOM 1493 C CA . PHE A 1 196 ? -6.015 0.031 -13.153 1.00 84.81 196 PHE A CA 1
ATOM 1494 C C . PHE A 1 196 ? -4.673 0.264 -13.872 1.00 84.81 196 PHE A C 1
ATOM 1496 O O . PHE A 1 196 ? -4.311 -0.457 -14.803 1.00 84.81 196 PHE A O 1
ATOM 1503 N N . GLY A 1 197 ? -3.931 1.290 -13.447 1.00 79.56 197 GLY A N 1
ATOM 1504 C CA . GLY A 1 197 ? -2.674 1.696 -14.083 1.00 79.56 197 GLY A CA 1
ATOM 1505 C C . GLY A 1 197 ? -2.828 2.650 -15.275 1.00 79.56 197 GLY A C 1
ATOM 1506 O O . GLY A 1 197 ? -1.830 2.959 -15.919 1.00 79.56 197 GLY A O 1
ATOM 1507 N N . HIS A 1 198 ? -4.027 3.179 -15.557 1.00 83.88 198 HIS A N 1
ATOM 1508 C CA . HIS A 1 198 ? -4.234 4.189 -16.606 1.00 83.88 198 HIS A CA 1
ATOM 1509 C C . HIS A 1 198 ? -3.280 5.405 -16.519 1.00 83.88 198 HIS A C 1
ATOM 1511 O O . HIS A 1 198 ? -2.747 5.806 -17.560 1.00 83.88 198 HIS A O 1
ATOM 1517 N N . PRO A 1 199 ? -2.960 5.973 -15.332 1.00 78.94 199 PRO A N 1
ATOM 1518 C CA . PRO A 1 199 ? -2.013 7.091 -15.247 1.00 78.94 199 PRO A CA 1
ATOM 1519 C C . PRO A 1 199 ? -0.610 6.784 -15.783 1.00 78.94 199 PRO A C 1
ATOM 1521 O O . PRO A 1 199 ? 0.127 7.713 -16.098 1.00 78.94 199 PRO A O 1
ATOM 1524 N N . GLU A 1 200 ? -0.240 5.506 -15.901 1.00 76.94 200 GLU A N 1
ATOM 1525 C CA . GLU A 1 200 ? 1.063 5.084 -16.426 1.00 76.94 200 GLU A CA 1
ATOM 1526 C C . GLU A 1 200 ? 1.151 5.182 -17.945 1.00 76.94 200 GLU A C 1
ATOM 1528 O O . GLU A 1 200 ? 2.226 5.426 -18.498 1.00 76.94 200 GLU A O 1
ATOM 1533 N N . VAL A 1 201 ? 0.017 5.006 -18.621 1.00 79.69 201 VAL A N 1
ATOM 1534 C CA . VAL A 1 201 ? -0.058 5.013 -20.085 1.00 79.69 201 VAL A CA 1
ATOM 1535 C C . VAL A 1 201 ? -0.629 6.316 -20.635 1.00 79.69 201 VAL A C 1
ATOM 1537 O O . VAL A 1 201 ? -0.381 6.657 -21.790 1.00 79.69 201 VAL A O 1
ATOM 1540 N N . CYS A 1 202 ? -1.355 7.080 -19.815 1.00 82.44 202 CYS A N 1
ATOM 1541 C CA . CYS A 1 202 ? -1.965 8.333 -20.229 1.00 82.44 202 CYS A CA 1
ATOM 1542 C C . CYS A 1 202 ? -0.894 9.372 -20.598 1.00 82.44 202 CYS A C 1
ATOM 1544 O O . CYS A 1 202 ? -0.164 9.892 -19.749 1.00 82.44 202 CYS A O 1
ATOM 1546 N N . LEU A 1 203 ? -0.823 9.726 -21.885 1.00 79.75 203 LEU A N 1
ATOM 1547 C CA . LEU A 1 203 ? 0.135 10.712 -22.392 1.00 79.75 203 LEU A CA 1
ATOM 1548 C C . LEU A 1 203 ? -0.073 12.103 -21.774 1.00 79.75 203 LEU A C 1
ATOM 1550 O O . LEU A 1 203 ? 0.908 12.811 -21.540 1.00 79.75 203 LEU A O 1
ATOM 1554 N N . GLN A 1 204 ? -1.321 12.439 -21.436 1.00 79.69 204 GLN A N 1
ATOM 1555 C CA . GLN A 1 204 ? -1.710 13.732 -20.871 1.00 79.69 204 GLN A CA 1
ATOM 1556 C C . GLN A 1 204 ? -1.454 13.837 -19.353 1.00 79.69 204 GLN A C 1
ATOM 1558 O O . GLN A 1 204 ? -1.358 14.937 -18.817 1.00 79.69 204 GLN A O 1
ATOM 1563 N N . ARG A 1 205 ? -1.249 12.718 -18.635 1.00 74.81 205 ARG A N 1
ATOM 1564 C CA . ARG A 1 205 ? -0.930 12.695 -17.189 1.00 74.81 205 ARG A CA 1
ATOM 1565 C C . ARG A 1 205 ? 0.576 12.599 -16.932 1.00 74.81 205 ARG A C 1
ATOM 1567 O O . ARG A 1 205 ? 1.077 11.642 -16.343 1.00 74.81 205 ARG A O 1
ATOM 1574 N N . LYS A 1 206 ? 1.336 13.605 -17.376 1.00 70.12 206 LYS A N 1
ATOM 1575 C CA . LYS A 1 206 ? 2.805 13.623 -17.217 1.00 70.12 206 LYS A CA 1
ATOM 1576 C C . LYS A 1 206 ? 3.246 13.599 -15.746 1.00 70.12 206 LYS A C 1
ATOM 1578 O O . LYS A 1 206 ? 4.140 12.828 -15.411 1.00 70.12 206 LYS A O 1
ATOM 1583 N N . PHE A 1 207 ? 2.590 14.363 -14.872 1.00 65.25 207 PHE A N 1
ATOM 1584 C CA . PHE A 1 207 ? 2.999 14.511 -13.469 1.00 65.25 207 PHE A CA 1
ATOM 1585 C C . PHE A 1 207 ? 2.941 13.207 -12.661 1.00 65.25 207 PHE A C 1
ATOM 1587 O O . PHE A 1 207 ? 3.915 12.867 -11.997 1.00 65.25 207 PHE A O 1
ATOM 1594 N N . SER A 1 208 ? 1.856 12.431 -12.752 1.00 68.00 208 SER A N 1
ATOM 1595 C CA . SER A 1 208 ? 1.707 11.173 -11.996 1.00 68.00 208 SER A CA 1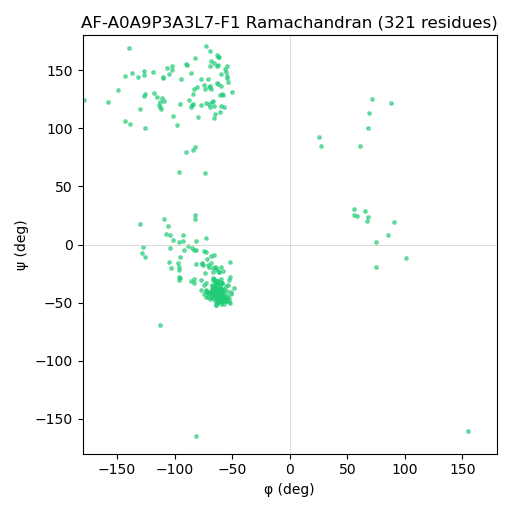
ATOM 1596 C C . SER A 1 208 ? 2.741 10.117 -12.396 1.00 68.00 208 SER A C 1
ATOM 1598 O O . SER A 1 208 ? 3.312 9.446 -11.539 1.00 68.00 208 SER A O 1
ATOM 1600 N N . ARG A 1 209 ? 3.026 10.008 -13.698 1.00 71.31 209 ARG A N 1
ATOM 1601 C CA . ARG A 1 209 ? 4.041 9.094 -14.235 1.00 71.31 209 ARG A CA 1
ATOM 1602 C C . ARG A 1 209 ? 5.456 9.495 -13.825 1.00 71.31 209 ARG A C 1
ATOM 1604 O O . ARG A 1 209 ? 6.258 8.628 -13.490 1.00 71.31 209 ARG A O 1
ATOM 1611 N N . VAL A 1 210 ? 5.769 10.794 -13.853 1.00 72.75 210 VAL A N 1
ATOM 1612 C CA . VAL A 1 210 ? 7.069 11.301 -13.387 1.00 72.75 210 VAL A CA 1
ATOM 1613 C C . VAL A 1 210 ? 7.227 11.022 -11.900 1.00 72.75 210 VAL A C 1
ATOM 1615 O O . VAL A 1 210 ? 8.208 10.400 -11.520 1.00 72.75 210 VAL A O 1
ATOM 1618 N N . ALA A 1 211 ? 6.236 11.366 -11.077 1.00 70.00 211 ALA A N 1
ATOM 1619 C CA . ALA A 1 211 ? 6.313 11.136 -9.638 1.00 70.00 211 ALA A CA 1
ATOM 1620 C C . ALA A 1 211 ? 6.512 9.663 -9.277 1.00 70.00 211 ALA A C 1
ATOM 1622 O O . ALA A 1 211 ? 7.346 9.348 -8.445 1.00 70.00 211 ALA A O 1
ATOM 1623 N N . ARG A 1 212 ? 5.822 8.723 -9.925 1.00 72.25 212 ARG A N 1
ATOM 1624 C CA . ARG A 1 212 ? 6.038 7.296 -9.632 1.00 72.25 212 ARG A CA 1
ATOM 1625 C C . ARG A 1 212 ? 7.427 6.812 -10.056 1.00 72.25 212 ARG A C 1
ATOM 1627 O O . ARG A 1 212 ? 8.032 6.013 -9.347 1.00 72.25 212 ARG A O 1
ATOM 1634 N N . ARG A 1 213 ? 7.963 7.321 -11.172 1.00 75.75 213 ARG A N 1
ATOM 1635 C CA . ARG A 1 213 ? 9.340 7.025 -11.603 1.00 75.75 213 ARG A CA 1
ATOM 1636 C C . ARG A 1 213 ? 10.383 7.628 -10.665 1.00 75.75 213 ARG A C 1
ATOM 1638 O O . ARG A 1 213 ? 11.320 6.926 -10.305 1.00 75.75 213 ARG A O 1
ATOM 1645 N N . GLU A 1 214 ? 10.236 8.892 -10.275 1.00 75.69 214 GLU A N 1
ATOM 1646 C CA . GLU A 1 214 ? 11.134 9.534 -9.306 1.00 75.69 214 GLU A CA 1
ATOM 1647 C C . GLU A 1 214 ? 11.024 8.869 -7.934 1.00 75.69 214 GLU A C 1
ATOM 1649 O O . GLU A 1 214 ? 12.044 8.528 -7.343 1.00 75.69 214 GLU A O 1
ATOM 1654 N N . GLY A 1 215 ? 9.811 8.532 -7.496 1.00 71.00 215 GLY A N 1
ATOM 1655 C CA . GLY A 1 215 ? 9.564 7.766 -6.282 1.00 71.00 215 GLY A CA 1
ATOM 1656 C C . GLY A 1 215 ? 10.316 6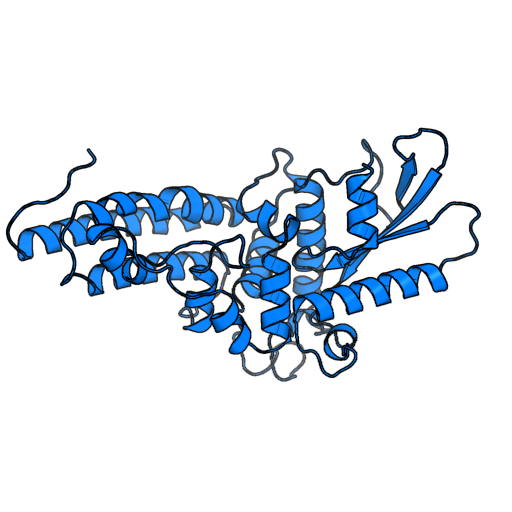.439 -6.296 1.00 71.00 215 GLY A C 1
ATOM 1657 O O . GLY A 1 215 ? 11.056 6.150 -5.363 1.00 71.00 215 GLY A O 1
ATOM 1658 N N . ALA A 1 216 ? 10.233 5.666 -7.382 1.00 72.94 216 ALA A N 1
ATOM 1659 C CA . ALA A 1 216 ? 11.006 4.434 -7.528 1.00 72.94 216 ALA A CA 1
ATOM 1660 C C . ALA A 1 216 ? 12.526 4.669 -7.421 1.00 72.94 216 ALA A C 1
ATOM 1662 O O . ALA A 1 216 ? 13.209 3.910 -6.735 1.00 72.94 216 ALA A O 1
ATOM 1663 N N . LYS A 1 217 ? 13.068 5.741 -8.015 1.00 73.75 217 LYS A N 1
ATOM 1664 C CA . LYS A 1 217 ? 14.495 6.091 -7.864 1.00 73.75 217 LYS A CA 1
ATOM 1665 C C . LYS A 1 217 ? 14.853 6.464 -6.432 1.00 73.75 217 LYS A C 1
ATOM 1667 O O . LYS A 1 217 ? 15.874 6.006 -5.926 1.00 73.75 217 LYS A O 1
ATOM 1672 N N . HIS A 1 218 ? 14.014 7.251 -5.763 1.00 73.44 218 HIS A N 1
ATOM 1673 C CA . HIS A 1 218 ? 14.204 7.580 -4.358 1.00 73.44 218 HIS A CA 1
ATOM 1674 C C . HIS A 1 218 ? 14.235 6.303 -3.520 1.00 73.44 218 HIS A C 1
ATOM 1676 O O . HIS A 1 218 ? 15.186 6.127 -2.766 1.00 73.44 218 HIS A O 1
ATOM 1682 N N . ILE A 1 219 ? 13.284 5.376 -3.719 1.00 73.12 219 ILE A N 1
ATOM 1683 C CA . ILE A 1 219 ? 13.223 4.061 -3.050 1.00 73.12 219 ILE A CA 1
ATOM 1684 C C . ILE A 1 219 ? 14.526 3.271 -3.248 1.00 73.12 219 ILE A C 1
ATOM 1686 O O . ILE A 1 219 ? 15.048 2.713 -2.281 1.00 73.12 219 ILE A O 1
ATOM 1690 N N . LEU A 1 220 ? 15.079 3.260 -4.466 1.00 69.44 220 LEU A N 1
ATOM 1691 C CA . LEU A 1 220 ? 16.378 2.639 -4.754 1.00 69.44 220 LEU A CA 1
ATOM 1692 C C . LEU A 1 220 ? 17.513 3.290 -3.952 1.00 69.44 220 LEU A C 1
ATOM 1694 O O . LEU A 1 220 ? 18.302 2.582 -3.324 1.00 69.44 220 LEU A O 1
ATOM 1698 N N . GLY A 1 221 ? 17.541 4.623 -3.887 1.00 66.56 221 GLY A N 1
ATOM 1699 C CA . GLY A 1 221 ? 18.474 5.363 -3.036 1.00 66.56 221 GLY A CA 1
ATOM 1700 C C . GLY A 1 221 ? 18.321 5.023 -1.545 1.00 66.56 221 GLY A C 1
ATOM 1701 O O . GLY A 1 221 ? 19.316 4.825 -0.848 1.00 66.56 221 GLY A O 1
ATOM 1702 N N . GLN A 1 222 ? 17.087 4.863 -1.041 1.00 65.38 222 GLN A N 1
ATOM 1703 C CA . GLN A 1 222 ? 16.845 4.467 0.361 1.00 65.38 222 GLN A CA 1
ATOM 1704 C C . GLN A 1 222 ? 17.364 3.059 0.660 1.00 65.38 222 GLN A C 1
ATOM 1706 O O . GLN A 1 222 ? 17.847 2.794 1.761 1.00 65.38 222 GLN A O 1
ATOM 1711 N N . ALA A 1 223 ? 17.283 2.156 -0.319 1.00 58.72 223 ALA A N 1
ATOM 1712 C CA . ALA A 1 223 ? 17.756 0.783 -0.201 1.00 58.72 223 ALA A CA 1
ATOM 1713 C C . ALA A 1 223 ? 19.294 0.655 -0.211 1.00 58.72 223 ALA A C 1
ATOM 1715 O O . ALA A 1 223 ? 19.791 -0.471 -0.181 1.00 58.72 223 ALA A O 1
ATOM 1716 N N . ARG A 1 224 ? 20.041 1.778 -0.210 1.00 58.31 224 ARG A N 1
ATOM 1717 C CA . ARG A 1 224 ? 21.514 1.836 -0.312 1.00 58.31 224 ARG A CA 1
ATOM 1718 C C . ARG A 1 224 ? 22.051 1.130 -1.558 1.00 58.31 224 ARG A C 1
ATOM 1720 O O . ARG A 1 224 ? 23.165 0.622 -1.551 1.00 58.31 224 ARG A O 1
ATOM 1727 N N . LEU A 1 225 ? 21.273 1.130 -2.636 1.00 51.41 225 LEU A N 1
ATOM 1728 C CA . LEU A 1 225 ? 21.679 0.574 -3.923 1.00 51.41 225 LEU A CA 1
ATOM 1729 C C . LEU A 1 225 ? 22.538 1.550 -4.748 1.00 51.41 225 LEU A C 1
ATOM 1731 O O . LEU A 1 225 ? 22.553 1.449 -5.968 1.00 51.41 225 LEU A O 1
ATOM 1735 N N . ASP A 1 226 ? 23.243 2.482 -4.097 1.00 44.06 226 ASP A N 1
ATOM 1736 C CA . ASP A 1 226 ? 24.223 3.363 -4.737 1.00 44.06 226 ASP A CA 1
ATOM 1737 C C . ASP A 1 226 ? 25.541 2.591 -4.927 1.00 44.06 226 ASP A C 1
ATOM 1739 O O . ASP A 1 226 ? 26.244 2.356 -3.940 1.00 44.06 226 ASP A O 1
ATOM 1743 N N . PRO A 1 227 ? 25.938 2.226 -6.160 1.00 41.31 227 PRO A N 1
ATOM 1744 C CA . PRO A 1 227 ? 27.249 1.629 -6.396 1.00 41.31 227 PRO A CA 1
ATOM 1745 C C . PRO A 1 227 ? 28.399 2.639 -6.285 1.00 41.31 227 PRO A C 1
ATOM 1747 O O . PRO A 1 227 ? 29.554 2.232 -6.365 1.00 41.31 227 PRO A O 1
ATOM 1750 N N . CYS A 1 228 ? 28.152 3.948 -6.117 1.00 33.56 228 CYS A N 1
ATOM 1751 C CA . CYS A 1 228 ? 29.247 4.917 -6.109 1.00 33.56 228 CYS A CA 1
ATOM 1752 C C . CYS A 1 228 ? 29.008 6.152 -5.233 1.00 33.56 228 CYS A C 1
ATOM 1754 O O . CYS A 1 228 ? 27.985 6.828 -5.303 1.00 33.56 228 CYS A O 1
ATOM 1756 N N . ARG A 1 229 ? 30.034 6.484 -4.438 1.00 36.81 229 ARG A N 1
ATOM 1757 C CA . ARG A 1 229 ? 30.195 7.775 -3.760 1.00 36.81 229 ARG A CA 1
ATOM 1758 C C . ARG A 1 229 ? 30.002 8.913 -4.766 1.00 36.81 229 ARG A C 1
ATOM 1760 O O . ARG A 1 229 ? 30.667 8.903 -5.793 1.00 36.81 229 ARG A O 1
ATOM 1767 N N . ARG A 1 230 ? 29.166 9.896 -4.398 1.00 35.78 230 ARG A N 1
ATOM 1768 C CA . ARG A 1 230 ? 29.149 11.295 -4.878 1.00 35.78 230 ARG A CA 1
ATOM 1769 C C . ARG A 1 230 ? 29.745 11.471 -6.281 1.00 35.78 230 ARG A C 1
ATOM 1771 O O . ARG A 1 230 ? 30.944 11.697 -6.366 1.00 35.78 230 ARG A O 1
ATOM 1778 N N . ASN A 1 231 ? 28.932 11.422 -7.335 1.00 27.98 231 ASN A N 1
ATOM 1779 C CA . ASN A 1 231 ? 28.988 12.397 -8.431 1.00 27.98 231 ASN A CA 1
ATOM 1780 C C . ASN A 1 231 ? 27.912 12.119 -9.495 1.00 27.98 231 ASN A C 1
ATOM 1782 O O . ASN A 1 231 ? 27.861 11.049 -10.083 1.00 27.98 231 ASN A O 1
ATOM 1786 N N . ILE A 1 232 ? 27.104 13.157 -9.734 1.00 30.97 232 ILE A N 1
ATOM 1787 C CA . ILE A 1 232 ? 26.411 13.496 -10.986 1.00 30.97 232 ILE A CA 1
ATOM 1788 C C . ILE A 1 232 ? 25.403 12.448 -11.497 1.00 30.97 232 ILE A C 1
ATOM 1790 O O . ILE A 1 232 ? 25.665 11.664 -12.401 1.00 30.97 232 ILE A O 1
ATOM 1794 N N . ILE A 1 233 ? 24.176 12.529 -10.971 1.00 40.19 233 ILE A N 1
ATOM 1795 C CA . ILE A 1 233 ? 22.978 11.938 -11.584 1.00 40.19 233 ILE A CA 1
ATOM 1796 C C . ILE A 1 233 ? 22.459 12.928 -12.631 1.00 40.19 233 ILE A C 1
ATOM 1798 O O . ILE A 1 233 ? 21.548 13.709 -12.366 1.00 40.19 233 ILE A O 1
ATOM 1802 N N . GLN A 1 234 ? 23.059 12.925 -13.817 1.00 32.38 234 GLN A N 1
ATOM 1803 C CA . GLN A 1 234 ? 22.464 13.499 -15.022 1.00 32.38 234 GLN A CA 1
ATOM 1804 C C . GLN A 1 234 ? 22.862 12.583 -16.188 1.00 32.38 234 GLN A C 1
ATOM 1806 O O . GLN A 1 234 ? 24.011 12.585 -16.603 1.00 32.38 234 GLN A O 1
ATOM 1811 N N . VAL A 1 235 ? 21.897 11.797 -16.688 1.00 31.97 235 VAL A N 1
ATOM 1812 C CA . VAL A 1 235 ? 22.001 10.755 -17.740 1.00 31.97 235 VAL A CA 1
ATOM 1813 C C . VAL A 1 235 ? 22.381 9.348 -17.226 1.00 31.97 235 VAL A C 1
ATOM 1815 O O . VAL A 1 235 ? 23.394 9.134 -16.574 1.00 31.97 235 VAL A O 1
ATOM 1818 N N . PHE A 1 236 ? 21.498 8.379 -17.504 1.00 46.00 236 PHE A N 1
ATOM 1819 C CA . PHE A 1 236 ? 21.455 7.003 -16.979 1.00 46.00 236 PHE A CA 1
ATOM 1820 C C . PHE A 1 236 ? 22.537 6.071 -17.562 1.00 46.00 236 PHE A C 1
ATOM 1822 O O . PHE A 1 236 ? 22.241 5.063 -18.191 1.00 46.00 236 PHE A O 1
ATOM 1829 N N . SER A 1 237 ? 23.812 6.379 -17.363 1.00 45.53 237 SER A N 1
ATOM 1830 C CA . SER A 1 237 ? 24.896 5.412 -17.567 1.00 45.53 237 SER A CA 1
ATOM 1831 C C . SER A 1 237 ? 25.899 5.577 -16.436 1.00 45.53 237 SER A C 1
ATOM 1833 O O . SER A 1 237 ? 26.645 6.549 -16.387 1.00 45.53 237 SER A O 1
ATOM 1835 N N . LEU A 1 238 ? 25.869 4.650 -15.482 1.00 51.09 238 LEU A N 1
ATOM 1836 C CA . LEU A 1 238 ? 26.827 4.598 -14.385 1.00 51.09 238 LEU A CA 1
ATOM 1837 C C . LEU A 1 238 ? 28.058 3.836 -14.885 1.00 51.09 238 LEU A C 1
ATOM 1839 O O . LEU A 1 238 ? 27.944 2.668 -15.251 1.00 51.09 238 LEU A O 1
ATOM 1843 N N . LEU A 1 239 ? 29.230 4.471 -14.888 1.00 46.50 239 LEU A N 1
ATOM 1844 C CA . LEU A 1 239 ? 30.491 3.730 -14.904 1.00 46.50 239 LEU A CA 1
ATOM 1845 C C . LEU A 1 239 ? 30.829 3.350 -13.462 1.00 46.50 239 LEU A C 1
ATOM 1847 O O . LEU A 1 239 ? 30.969 4.224 -12.608 1.00 46.50 239 LEU A O 1
ATOM 1851 N N . GLY A 1 240 ? 30.959 2.053 -13.194 1.00 49.00 240 GLY A N 1
ATOM 1852 C CA . GLY A 1 240 ? 31.343 1.540 -11.880 1.00 49.00 240 GLY A CA 1
ATOM 1853 C C . GLY A 1 240 ? 32.359 0.408 -11.992 1.00 49.00 240 GLY A C 1
ATOM 1854 O O . GLY A 1 240 ? 32.326 -0.370 -12.947 1.00 49.00 240 GLY A O 1
ATOM 1855 N N . SER A 1 241 ? 33.255 0.315 -11.009 1.00 45.19 241 SER A N 1
ATOM 1856 C CA . SER A 1 241 ? 34.185 -0.809 -10.868 1.00 45.19 241 SER A CA 1
ATOM 1857 C C . SER A 1 241 ? 33.476 -1.962 -10.156 1.00 45.19 241 SER A C 1
ATOM 1859 O O . SER A 1 241 ? 32.793 -1.736 -9.157 1.00 45.19 241 SER A O 1
ATOM 1861 N N . GLN A 1 242 ? 33.601 -3.192 -10.662 1.00 51.44 242 GLN A N 1
ATOM 1862 C CA . GLN A 1 242 ? 33.195 -4.376 -9.893 1.00 51.44 242 GLN A CA 1
ATOM 1863 C C . GLN A 1 242 ? 34.040 -4.491 -8.612 1.00 51.44 242 GLN A C 1
ATOM 1865 O O . GLN A 1 242 ? 35.138 -3.938 -8.538 1.00 51.44 242 GLN A O 1
ATOM 1870 N N . ALA A 1 243 ? 33.578 -5.266 -7.624 1.00 47.78 243 ALA A N 1
ATOM 1871 C CA . ALA A 1 243 ? 34.302 -5.531 -6.372 1.00 47.78 243 ALA A CA 1
ATOM 1872 C C . ALA A 1 243 ? 35.759 -6.029 -6.563 1.00 47.78 243 ALA A C 1
ATOM 1874 O O . ALA A 1 243 ? 36.556 -5.988 -5.631 1.00 47.78 243 ALA A O 1
ATOM 1875 N N . THR A 1 244 ? 36.129 -6.466 -7.771 1.00 47.41 244 THR A N 1
ATOM 1876 C CA . THR A 1 244 ? 37.470 -6.929 -8.163 1.00 47.41 244 THR A CA 1
ATOM 1877 C C . THR A 1 244 ? 38.385 -5.846 -8.760 1.00 47.41 244 THR A C 1
ATOM 1879 O O . THR A 1 244 ? 39.516 -6.145 -9.133 1.00 47.41 244 THR A O 1
ATOM 1882 N N . GLY A 1 245 ? 37.954 -4.582 -8.827 1.00 47.84 245 GLY A N 1
ATOM 1883 C CA . GLY A 1 245 ? 38.851 -3.424 -8.939 1.00 47.84 245 GLY A CA 1
ATOM 1884 C C . GLY A 1 245 ? 39.517 -3.144 -10.295 1.00 47.84 245 GLY A C 1
ATOM 1885 O O . GLY A 1 245 ? 40.281 -2.186 -10.368 1.00 47.84 245 GLY A O 1
ATOM 1886 N N . LEU A 1 246 ? 39.255 -3.912 -11.361 1.00 43.91 246 LEU A N 1
ATOM 1887 C CA . LEU A 1 246 ? 40.035 -3.806 -12.614 1.00 43.91 246 LEU A CA 1
ATOM 1888 C C . LEU A 1 246 ? 39.231 -3.634 -13.915 1.00 43.91 246 LEU A C 1
ATOM 1890 O O . LEU A 1 246 ? 39.835 -3.370 -14.951 1.00 43.91 246 LEU A O 1
ATOM 1894 N N . ALA A 1 247 ? 37.897 -3.724 -13.898 1.00 54.00 247 ALA A N 1
ATOM 1895 C CA . ALA A 1 247 ? 37.084 -3.549 -15.105 1.00 54.00 247 ALA A CA 1
ATOM 1896 C C . ALA A 1 247 ? 35.948 -2.547 -14.873 1.00 54.00 247 ALA A C 1
ATOM 1898 O O . ALA A 1 247 ? 35.046 -2.787 -14.067 1.00 54.00 247 ALA A O 1
ATOM 1899 N N . ASN A 1 248 ? 35.988 -1.432 -15.608 1.00 66.69 248 ASN A N 1
ATOM 1900 C CA . ASN A 1 248 ? 34.868 -0.502 -15.697 1.00 66.69 248 ASN A CA 1
ATOM 1901 C C . ASN A 1 248 ? 33.716 -1.200 -16.425 1.00 66.69 248 ASN A C 1
ATOM 1903 O O . ASN A 1 248 ? 33.893 -1.660 -17.550 1.00 66.69 248 ASN A O 1
ATOM 1907 N N . ALA A 1 249 ? 32.549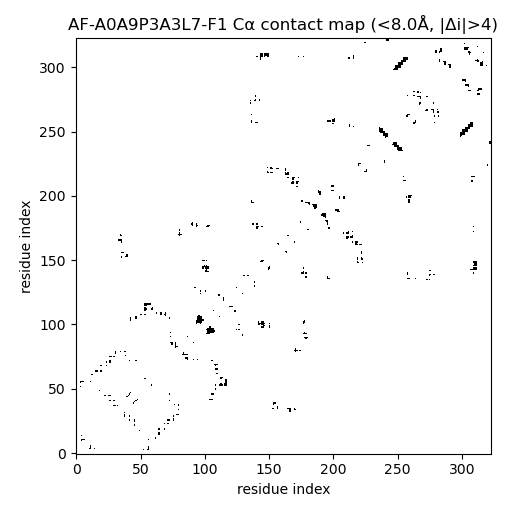 -1.273 -15.795 1.00 70.12 249 ALA A N 1
ATOM 1908 C CA . ALA A 1 249 ? 31.323 -1.718 -16.440 1.00 70.12 249 ALA A CA 1
ATOM 1909 C C . ALA A 1 249 ? 30.366 -0.539 -16.612 1.00 70.12 249 ALA A C 1
ATOM 1911 O O . ALA A 1 249 ? 30.289 0.342 -15.754 1.00 70.12 249 ALA A O 1
ATOM 1912 N N . GLU A 1 250 ? 29.637 -0.537 -17.723 1.00 75.56 250 GLU A N 1
ATOM 1913 C CA . GLU A 1 250 ? 28.537 0.388 -17.966 1.00 75.56 250 GLU A CA 1
ATOM 1914 C C . GLU A 1 250 ? 27.247 -0.204 -17.398 1.00 75.56 250 GLU A C 1
ATOM 1916 O O . GLU A 1 250 ? 26.843 -1.310 -17.767 1.00 75.56 250 GLU A O 1
ATOM 1921 N N . TYR A 1 251 ? 26.583 0.540 -16.521 1.00 77.94 251 TYR A N 1
ATOM 1922 C CA . TYR A 1 251 ? 25.278 0.180 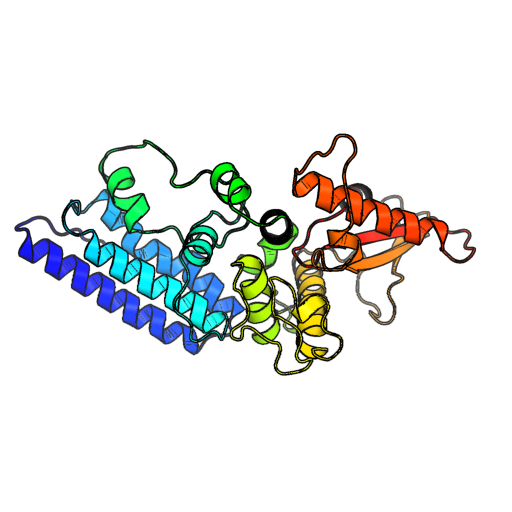-15.986 1.00 77.94 251 TYR A CA 1
ATOM 1923 C C . TYR A 1 251 ? 24.219 1.174 -16.466 1.00 77.94 251 TYR A C 1
ATOM 1925 O O . TYR A 1 251 ? 24.296 2.366 -16.169 1.00 77.94 251 TYR A O 1
ATOM 1933 N N . ASP A 1 252 ? 23.210 0.681 -17.183 1.00 79.12 252 ASP A N 1
ATOM 1934 C CA . ASP A 1 252 ? 22.055 1.475 -17.623 1.00 79.12 252 ASP A CA 1
ATOM 1935 C C . ASP A 1 252 ? 20.863 1.186 -16.718 1.00 79.12 252 ASP A C 1
ATOM 1937 O O . ASP A 1 252 ? 20.302 0.090 -16.735 1.00 79.12 252 ASP A O 1
ATOM 1941 N N . LEU A 1 253 ? 20.486 2.171 -15.908 1.00 80.62 253 LEU A N 1
ATOM 1942 C CA . LEU A 1 253 ? 19.372 2.058 -14.978 1.00 80.62 253 LEU A CA 1
ATOM 1943 C C . LEU A 1 253 ? 18.057 2.413 -15.682 1.00 80.62 253 LEU A C 1
ATOM 1945 O O . LEU A 1 253 ? 17.839 3.547 -16.101 1.00 80.62 253 LEU A O 1
ATOM 1949 N N . THR A 1 254 ? 17.137 1.455 -15.745 1.00 83.25 254 THR A N 1
ATOM 1950 C CA . THR A 1 254 ? 15.822 1.611 -16.367 1.00 83.25 254 THR A CA 1
ATOM 1951 C C . THR A 1 254 ? 14.710 1.236 -15.385 1.00 83.25 254 THR A C 1
ATOM 1953 O O . THR A 1 254 ? 14.713 0.154 -14.807 1.00 83.25 254 THR A O 1
ATOM 1956 N N . VAL A 1 255 ? 13.719 2.121 -15.229 1.00 83.56 255 VAL A N 1
ATOM 1957 C CA . VAL A 1 255 ? 12.516 1.891 -14.410 1.00 83.56 255 VAL A CA 1
ATOM 1958 C C . VAL A 1 255 ? 11.276 1.868 -15.305 1.00 83.56 255 VAL A C 1
ATOM 1960 O O . VAL A 1 255 ? 11.050 2.807 -16.076 1.00 83.56 255 VAL A O 1
ATOM 1963 N N . ILE A 1 256 ? 10.460 0.814 -15.206 1.00 85.44 256 ILE A N 1
ATOM 1964 C CA . ILE A 1 256 ? 9.355 0.532 -16.138 1.00 85.44 256 ILE A CA 1
ATOM 1965 C C . ILE A 1 256 ? 8.063 0.211 -15.391 1.00 85.44 256 ILE A C 1
ATOM 1967 O O . ILE A 1 256 ? 8.061 -0.437 -14.351 1.00 85.44 256 ILE A O 1
ATOM 1971 N N . SER A 1 257 ? 6.935 0.645 -15.950 1.00 85.38 257 SER A N 1
ATOM 1972 C CA . SER A 1 257 ? 5.610 0.267 -15.461 1.00 85.38 257 SER A CA 1
ATOM 1973 C C . SER A 1 257 ? 5.163 -1.075 -16.039 1.00 85.38 257 SER A C 1
ATOM 1975 O O . SER A 1 257 ? 5.126 -1.227 -17.262 1.00 85.38 257 SER A O 1
ATOM 1977 N N . LEU A 1 258 ? 4.719 -2.007 -15.189 1.00 85.75 258 LEU A N 1
ATOM 1978 C CA . LEU A 1 258 ? 4.064 -3.241 -15.645 1.00 85.75 258 LEU A CA 1
ATOM 1979 C C . LEU A 1 258 ? 2.629 -3.018 -16.150 1.00 85.75 258 LEU A C 1
ATOM 1981 O O . LEU A 1 258 ? 2.022 -3.933 -16.701 1.00 85.75 258 LEU A O 1
ATOM 1985 N N . ALA A 1 259 ? 2.096 -1.799 -16.020 1.00 82.94 259 ALA A N 1
ATOM 1986 C CA . ALA A 1 259 ? 0.834 -1.409 -16.639 1.00 82.94 259 ALA A CA 1
ATOM 1987 C C . ALA A 1 259 ? 0.994 -0.972 -18.108 1.00 82.94 259 ALA A C 1
ATOM 1989 O O . ALA A 1 259 ? -0.017 -0.701 -18.758 1.00 82.94 259 ALA A O 1
ATOM 1990 N N . ASN A 1 260 ? 2.225 -0.897 -18.633 1.00 83.19 260 ASN A N 1
ATOM 1991 C CA . ASN A 1 260 ? 2.494 -0.529 -20.024 1.00 83.19 260 ASN A CA 1
ATOM 1992 C C . ASN A 1 260 ? 1.889 -1.542 -21.018 1.00 83.19 260 ASN A C 1
ATOM 1994 O O . ASN A 1 260 ? 1.736 -2.722 -20.705 1.00 83.19 260 ASN A O 1
ATOM 1998 N N . LYS A 1 261 ? 1.588 -1.088 -22.240 1.00 83.12 261 LYS A N 1
ATOM 1999 C CA . LYS A 1 261 ? 1.026 -1.899 -23.328 1.00 83.12 261 LYS A CA 1
ATOM 2000 C C . LYS A 1 261 ? 1.852 -3.161 -23.589 1.00 83.12 261 LYS A C 1
ATOM 2002 O O . LYS A 1 261 ? 1.284 -4.246 -23.643 1.00 83.12 261 LYS A O 1
ATOM 2007 N N . ASP A 1 262 ? 3.175 -3.031 -23.667 1.00 84.44 262 ASP A N 1
ATOM 2008 C CA . ASP A 1 262 ? 4.062 -4.171 -23.932 1.00 84.44 262 ASP A CA 1
ATOM 2009 C C . ASP A 1 262 ? 4.056 -5.170 -22.766 1.00 84.44 262 ASP A C 1
ATOM 2011 O O . ASP A 1 262 ? 3.958 -6.372 -22.980 1.00 84.44 262 ASP A O 1
ATOM 2015 N N . ALA A 1 263 ? 4.050 -4.671 -21.525 1.00 84.50 263 ALA A N 1
ATOM 2016 C CA . ALA A 1 263 ? 3.997 -5.495 -20.315 1.00 84.50 263 ALA A CA 1
ATOM 2017 C C . ALA A 1 263 ? 2.681 -6.279 -20.173 1.00 84.50 263 ALA A C 1
ATOM 2019 O O . ALA A 1 263 ? 2.654 -7.376 -19.603 1.00 84.50 263 ALA A O 1
ATOM 2020 N N . ARG A 1 264 ? 1.578 -5.707 -20.672 1.00 84.75 264 ARG A N 1
ATOM 2021 C CA . ARG A 1 264 ? 0.260 -6.355 -20.754 1.00 84.75 264 ARG A CA 1
ATOM 2022 C C . ARG A 1 264 ? 0.204 -7.401 -21.862 1.00 84.75 264 ARG A C 1
ATOM 2024 O O . ARG A 1 264 ? -0.457 -8.418 -21.696 1.00 84.75 264 ARG A O 1
ATOM 2031 N N . ALA A 1 265 ? 0.898 -7.155 -22.970 1.00 86.69 265 ALA A N 1
ATOM 2032 C CA . ALA A 1 265 ? 0.956 -8.069 -24.105 1.00 86.69 265 ALA A CA 1
ATOM 2033 C C . ALA A 1 265 ? 1.870 -9.285 -23.864 1.00 86.69 265 ALA A C 1
ATOM 2035 O O . ALA A 1 265 ? 1.763 -10.266 -24.601 1.00 86.69 265 ALA A O 1
ATOM 2036 N N . THR A 1 266 ? 2.742 -9.244 -22.849 1.00 86.88 266 THR A N 1
ATOM 2037 C CA . THR A 1 266 ? 3.616 -10.364 -22.471 1.00 86.88 266 THR A CA 1
ATOM 2038 C C . THR A 1 266 ? 2.811 -11.617 -22.138 1.00 86.88 266 THR A C 1
ATOM 2040 O O . THR A 1 266 ? 1.917 -11.585 -21.292 1.00 86.88 266 THR A O 1
ATOM 2043 N N . LYS A 1 267 ? 3.177 -12.739 -22.765 1.00 85.12 267 LYS A N 1
ATOM 2044 C CA . LYS A 1 267 ? 2.601 -14.069 -22.535 1.00 85.12 267 LYS A CA 1
ATOM 2045 C C . LYS A 1 267 ? 3.710 -15.070 -22.230 1.00 85.12 267 LYS A C 1
ATOM 2047 O O . LYS A 1 267 ? 4.799 -14.962 -22.790 1.00 85.12 267 LYS A O 1
ATOM 2052 N N . LEU A 1 268 ? 3.422 -16.047 -21.374 1.00 83.06 268 LEU A N 1
ATOM 2053 C CA . LEU A 1 268 ? 4.321 -17.170 -21.120 1.00 83.06 268 LEU A CA 1
ATOM 2054 C C . LEU A 1 268 ? 4.052 -18.329 -22.094 1.00 83.06 268 LEU A C 1
ATOM 2056 O O . LEU A 1 268 ? 2.920 -18.493 -22.570 1.00 83.06 268 LEU A O 1
ATOM 2060 N N . PRO A 1 269 ? 5.066 -19.173 -22.363 1.00 77.56 269 PRO A N 1
ATOM 2061 C CA . PRO A 1 269 ? 4.854 -20.476 -22.983 1.00 77.56 269 PRO A CA 1
ATOM 2062 C C . PRO A 1 269 ? 3.833 -21.291 -22.171 1.00 77.56 269 PRO A C 1
ATOM 2064 O O . PRO A 1 269 ? 3.809 -21.204 -20.945 1.00 77.56 269 PRO A O 1
ATOM 2067 N N . ASN A 1 270 ? 3.004 -22.092 -22.842 1.00 77.25 270 ASN A N 1
ATOM 2068 C CA . ASN A 1 270 ? 1.974 -22.955 -22.234 1.00 77.25 270 ASN A CA 1
ATOM 2069 C C . ASN A 1 270 ? 0.798 -22.237 -21.544 1.00 77.25 270 ASN A C 1
ATOM 2071 O O . ASN A 1 270 ? 0.108 -22.858 -20.745 1.00 77.25 270 ASN A O 1
ATOM 2075 N N . GLN A 1 271 ? 0.542 -20.961 -21.860 1.00 72.25 271 GLN A N 1
ATOM 2076 C CA . GLN A 1 271 ? -0.548 -20.172 -21.255 1.00 72.25 271 GLN A CA 1
ATOM 2077 C C . GLN A 1 271 ? -0.459 -20.056 -19.722 1.00 72.25 271 GLN A C 1
ATOM 2079 O O . GLN A 1 271 ? -1.468 -19.806 -19.065 1.00 72.25 271 GLN A O 1
ATOM 2084 N N . ASP A 1 272 ? 0.740 -20.202 -19.150 1.00 77.19 272 ASP A N 1
ATOM 2085 C CA . ASP A 1 272 ? 0.952 -19.921 -17.733 1.00 77.19 272 ASP A CA 1
ATOM 2086 C C . ASP A 1 272 ? 0.578 -18.456 -17.437 1.00 77.19 272 ASP A C 1
ATOM 2088 O O . ASP A 1 272 ? 0.983 -17.530 -18.150 1.00 77.19 272 ASP A O 1
ATOM 2092 N N . ALA A 1 273 ? -0.243 -18.267 -16.407 1.00 80.69 273 ALA A N 1
ATOM 2093 C CA . ALA A 1 273 ? -0.769 -16.978 -15.982 1.00 80.69 273 ALA A CA 1
ATOM 2094 C C . ALA A 1 273 ? -0.125 -16.485 -14.677 1.00 80.69 273 ALA A C 1
ATOM 2096 O O . ALA A 1 273 ? -0.589 -15.489 -14.119 1.00 80.69 273 ALA A O 1
ATOM 2097 N N . ASP A 1 274 ? 0.934 -17.148 -14.187 1.00 88.25 274 ASP A N 1
ATOM 2098 C CA . ASP A 1 274 ? 1.618 -16.724 -12.969 1.00 88.25 274 ASP A CA 1
ATOM 2099 C C . ASP A 1 274 ? 2.128 -15.269 -13.095 1.00 88.25 274 ASP A C 1
ATOM 2101 O O . ASP A 1 274 ? 2.965 -14.961 -13.960 1.00 88.25 274 ASP A O 1
ATOM 2105 N N . PRO A 1 275 ? 1.650 -14.347 -12.236 1.00 87.25 275 PRO A N 1
ATOM 2106 C CA . PRO A 1 275 ? 1.967 -12.925 -12.344 1.00 87.25 275 PRO A CA 1
ATOM 2107 C C . PRO A 1 275 ? 3.458 -12.642 -12.142 1.00 87.25 275 PRO A C 1
ATOM 2109 O O . PRO A 1 275 ? 3.997 -11.734 -12.781 1.00 87.25 275 PRO A O 1
ATOM 2112 N N . SER A 1 276 ? 4.137 -13.425 -11.298 1.00 88.31 276 SER A N 1
ATOM 2113 C CA . SER A 1 276 ? 5.562 -13.250 -10.999 1.00 88.31 276 SER A CA 1
ATOM 2114 C C . SER A 1 276 ? 6.427 -13.606 -12.202 1.00 88.31 276 SER A C 1
ATOM 2116 O O . SER A 1 276 ? 7.319 -12.843 -12.580 1.00 88.31 276 SER A O 1
ATOM 2118 N N . ARG A 1 277 ? 6.145 -14.745 -12.840 1.00 89.06 277 ARG A N 1
ATOM 2119 C CA . ARG A 1 277 ? 6.823 -15.188 -14.059 1.00 89.06 277 ARG A CA 1
ATOM 2120 C C . ARG A 1 277 ? 6.545 -14.241 -15.219 1.00 89.06 277 ARG A C 1
ATOM 2122 O O . ARG A 1 277 ? 7.494 -13.844 -15.885 1.00 89.06 277 ARG A O 1
ATOM 2129 N N . LEU A 1 278 ? 5.298 -13.802 -15.413 1.00 89.62 278 LEU A N 1
ATOM 2130 C CA . LEU A 1 278 ? 4.949 -12.826 -16.455 1.00 89.62 278 LEU A CA 1
ATOM 2131 C C . LEU A 1 278 ? 5.709 -11.504 -16.286 1.00 89.62 278 LEU A C 1
ATOM 2133 O O . LEU A 1 278 ? 6.223 -10.955 -17.263 1.00 89.62 278 LEU A O 1
ATOM 2137 N N . ALA A 1 279 ? 5.783 -10.993 -15.054 1.00 89.38 279 ALA A N 1
ATOM 2138 C CA . ALA A 1 279 ? 6.541 -9.790 -14.738 1.00 89.38 279 ALA A CA 1
ATOM 2139 C C . ALA A 1 279 ? 8.038 -9.978 -15.026 1.00 89.38 279 ALA A C 1
ATOM 2141 O O . ALA A 1 279 ? 8.623 -9.160 -15.733 1.00 89.38 279 ALA A O 1
ATOM 2142 N N . ASN A 1 280 ? 8.643 -11.072 -14.554 1.00 90.62 280 ASN A N 1
ATOM 2143 C CA . ASN A 1 280 ? 10.062 -11.357 -14.786 1.00 90.62 280 ASN A CA 1
ATOM 2144 C C . ASN A 1 280 ? 10.390 -11.508 -16.273 1.00 90.62 280 ASN A C 1
ATOM 2146 O O . ASN A 1 280 ? 11.309 -10.851 -16.751 1.00 90.62 280 ASN A O 1
ATOM 2150 N N . THR A 1 281 ? 9.598 -12.277 -17.025 1.00 91.56 281 THR A N 1
ATOM 2151 C CA . THR A 1 281 ? 9.784 -12.445 -18.474 1.00 91.56 281 THR A CA 1
ATOM 2152 C C . THR A 1 281 ? 9.728 -11.112 -19.212 1.00 91.56 281 THR A C 1
ATOM 2154 O O . THR A 1 281 ? 10.532 -10.871 -20.111 1.00 91.56 281 THR A O 1
ATOM 2157 N N . TYR A 1 282 ? 8.818 -10.213 -18.825 1.00 91.56 282 TYR A N 1
ATOM 2158 C CA . TYR A 1 282 ? 8.789 -8.877 -19.410 1.00 91.56 282 TYR A CA 1
ATOM 2159 C C . TYR A 1 282 ? 10.053 -8.077 -19.074 1.00 91.56 282 TYR A C 1
ATOM 2161 O O . TYR A 1 282 ? 10.670 -7.516 -19.979 1.00 91.56 282 TYR A O 1
ATOM 2169 N N . LEU A 1 283 ? 10.470 -8.035 -17.806 1.00 90.81 283 LEU A N 1
ATOM 2170 C CA . LEU A 1 283 ? 11.663 -7.285 -17.403 1.00 90.81 283 LEU A CA 1
ATOM 2171 C C . LEU A 1 283 ? 12.937 -7.831 -18.072 1.00 90.81 283 LEU A C 1
ATOM 2173 O O . LEU A 1 283 ? 13.771 -7.040 -18.513 1.00 90.81 283 LEU A O 1
ATOM 2177 N N . ASP A 1 284 ? 13.053 -9.154 -18.217 1.00 91.75 284 ASP A N 1
ATOM 2178 C CA . ASP A 1 284 ? 14.142 -9.805 -18.953 1.00 91.75 284 ASP A CA 1
ATOM 2179 C C . ASP A 1 284 ? 14.121 -9.410 -20.437 1.00 91.75 284 ASP A C 1
ATOM 2181 O O . ASP A 1 284 ? 15.148 -9.005 -20.975 1.00 91.75 284 ASP A O 1
ATOM 2185 N N . SER A 1 285 ? 12.945 -9.384 -21.078 1.00 91.81 285 SER A N 1
ATOM 2186 C CA . SER A 1 285 ? 12.834 -8.945 -22.478 1.00 91.81 285 SER A CA 1
ATOM 2187 C C . SER A 1 285 ? 13.305 -7.501 -22.694 1.00 91.81 285 SER A C 1
ATOM 2189 O O . SER A 1 285 ? 13.884 -7.182 -23.737 1.00 91.81 285 SER A O 1
ATOM 2191 N N . VAL A 1 286 ? 13.101 -6.624 -21.702 1.00 90.38 286 VAL A N 1
ATOM 2192 C CA . VAL A 1 286 ? 13.580 -5.241 -21.770 1.00 90.38 286 VAL A CA 1
ATOM 2193 C C . VAL A 1 286 ? 15.092 -5.172 -21.569 1.00 90.38 286 VAL A C 1
ATOM 2195 O O . VAL A 1 286 ? 15.765 -4.451 -22.309 1.00 90.38 286 VAL A O 1
ATOM 2198 N N . ALA A 1 287 ? 15.638 -5.934 -20.621 1.00 88.94 287 ALA A N 1
ATOM 2199 C CA . ALA A 1 287 ? 17.082 -6.047 -20.447 1.00 88.94 287 ALA A CA 1
ATOM 2200 C C . ALA A 1 287 ? 17.753 -6.543 -21.743 1.00 88.94 287 ALA A C 1
ATOM 2202 O O . ALA A 1 287 ? 18.674 -5.899 -22.244 1.00 88.94 287 ALA A O 1
ATOM 2203 N N . ASP A 1 288 ? 17.220 -7.597 -22.363 1.00 90.12 288 ASP A N 1
ATOM 2204 C CA . ASP A 1 288 ? 17.722 -8.146 -23.627 1.00 90.12 288 ASP A CA 1
ATOM 2205 C C . ASP A 1 288 ? 17.600 -7.154 -24.787 1.00 90.12 288 ASP A C 1
ATOM 2207 O O . ASP A 1 288 ? 18.472 -7.072 -25.654 1.00 90.12 288 ASP A O 1
ATOM 2211 N N . HIS A 1 289 ? 16.513 -6.379 -24.835 1.00 90.00 289 HIS A N 1
ATOM 2212 C CA . HIS A 1 289 ? 16.364 -5.312 -25.820 1.00 90.00 289 HIS A CA 1
ATOM 2213 C C . HIS A 1 289 ? 17.461 -4.253 -25.656 1.00 90.00 289 HIS A C 1
ATOM 2215 O O . HIS A 1 289 ? 18.043 -3.827 -26.652 1.00 90.00 289 HIS A O 1
ATOM 2221 N N . LYS A 1 290 ? 17.770 -3.842 -24.422 1.00 87.38 290 LYS A N 1
ATOM 2222 C CA . LYS A 1 290 ? 18.836 -2.871 -24.133 1.00 87.38 290 LYS A CA 1
ATOM 2223 C C . LYS A 1 290 ? 20.213 -3.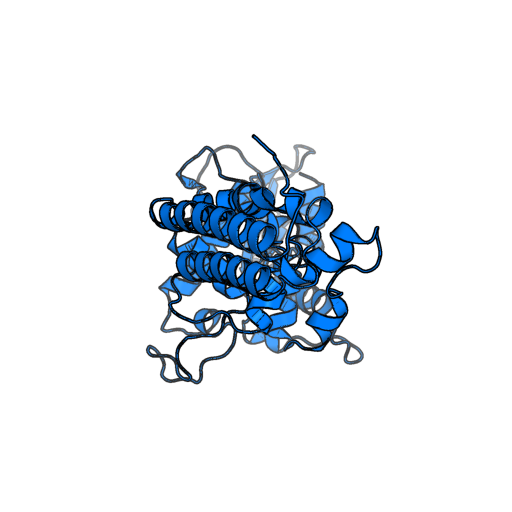394 -24.531 1.00 87.38 290 LYS A C 1
ATOM 2225 O O . LYS A 1 290 ? 20.962 -2.654 -25.154 1.00 87.38 290 LYS A O 1
ATOM 2230 N N . VAL A 1 291 ? 20.518 -4.660 -24.239 1.00 87.25 291 VAL A N 1
ATOM 2231 C CA . VAL A 1 291 ? 21.785 -5.290 -24.652 1.00 87.25 291 VAL A CA 1
ATOM 2232 C C . VAL A 1 291 ? 21.910 -5.314 -26.177 1.00 87.25 291 VAL A C 1
ATOM 2234 O O . VAL A 1 291 ? 22.944 -4.923 -26.709 1.00 87.25 291 VAL A O 1
ATOM 2237 N N . ARG A 1 292 ? 20.849 -5.719 -26.889 1.00 87.62 292 ARG A N 1
ATOM 2238 C CA . ARG A 1 292 ? 20.855 -5.826 -28.361 1.00 87.62 292 ARG A CA 1
ATOM 2239 C C . ARG A 1 292 ? 20.979 -4.488 -29.086 1.00 87.62 292 ARG A C 1
ATOM 2241 O O . ARG A 1 292 ? 21.529 -4.453 -30.178 1.00 87.62 292 ARG A O 1
ATOM 2248 N N . HIS A 1 293 ? 20.462 -3.410 -28.500 1.00 85.81 293 HIS A N 1
ATOM 2249 C CA . HIS A 1 293 ? 20.450 -2.076 -29.113 1.00 85.81 293 HIS A CA 1
ATOM 2250 C C . HIS A 1 293 ? 21.472 -1.123 -28.485 1.00 85.81 293 HIS A C 1
ATOM 2252 O O . HIS A 1 293 ? 21.371 0.095 -28.647 1.00 85.81 293 HIS A O 1
ATOM 2258 N N . ARG A 1 294 ? 22.443 -1.656 -27.740 1.00 81.75 294 ARG A N 1
ATOM 2259 C CA . ARG A 1 294 ? 23.505 -0.850 -27.149 1.00 81.75 294 ARG A CA 1
ATOM 2260 C C . ARG A 1 294 ? 24.438 -0.322 -28.254 1.00 81.75 294 ARG A C 1
ATOM 2262 O O . ARG A 1 294 ? 24.836 -1.099 -29.123 1.00 81.75 294 ARG A O 1
ATOM 2269 N N . PRO A 1 295 ? 24.838 0.961 -28.208 1.00 73.00 295 PRO A N 1
ATOM 2270 C CA . PRO A 1 295 ? 25.926 1.477 -29.034 1.00 73.00 295 PRO A CA 1
ATOM 2271 C C . PRO A 1 295 ? 27.227 0.690 -28.824 1.00 73.00 295 PRO A C 1
ATOM 2273 O O . PRO A 1 295 ? 27.478 0.158 -27.741 1.00 73.00 295 PRO A O 1
ATOM 2276 N N . THR A 1 296 ? 28.076 0.634 -29.848 1.00 76.62 296 THR A N 1
ATOM 2277 C CA . THR A 1 296 ? 29.351 -0.089 -29.803 1.00 76.62 296 THR A CA 1
ATOM 2278 C C . THR A 1 296 ? 30.257 0.486 -28.709 1.00 76.62 296 THR A C 1
ATOM 2280 O O . THR A 1 296 ? 30.702 1.627 -28.798 1.00 76.62 296 THR A O 1
ATOM 2283 N N . SER A 1 297 ? 30.533 -0.302 -27.670 1.00 75.62 297 SER A N 1
ATOM 2284 C CA . SER A 1 297 ? 31.475 0.035 -26.598 1.00 75.62 297 SER A CA 1
ATOM 2285 C C . SER A 1 297 ? 32.228 -1.220 -26.167 1.00 75.62 297 SER A C 1
ATOM 2287 O O . SER A 1 297 ? 31.673 -2.320 -26.150 1.00 75.62 297 SER A O 1
ATOM 2289 N N . ASN A 1 298 ? 33.502 -1.040 -25.816 1.00 76.94 298 ASN A N 1
ATOM 2290 C CA . ASN A 1 298 ? 34.403 -2.115 -25.398 1.00 76.94 298 ASN A CA 1
ATOM 2291 C C . ASN A 1 298 ? 34.222 -2.505 -23.922 1.00 76.94 298 ASN A C 1
ATOM 2293 O O . ASN A 1 298 ? 34.870 -3.436 -23.450 1.00 76.94 298 ASN A O 1
ATOM 2297 N N . LEU A 1 299 ? 33.372 -1.790 -23.178 1.00 77.06 299 LEU A N 1
ATOM 2298 C CA . LEU A 1 299 ? 33.113 -2.086 -21.771 1.00 77.06 299 LEU A CA 1
ATOM 2299 C C . LEU A 1 299 ? 32.019 -3.153 -21.623 1.00 77.06 299 LEU A C 1
ATOM 2301 O O . LEU A 1 299 ? 31.081 -3.170 -22.425 1.00 77.06 299 LEU A O 1
ATOM 2305 N N . PRO A 1 300 ? 32.066 -4.013 -20.593 1.00 78.19 300 PRO A N 1
ATOM 2306 C CA . PRO A 1 300 ? 30.928 -4.850 -20.228 1.00 78.19 300 PRO A CA 1
ATOM 2307 C C . PRO A 1 300 ? 29.709 -3.981 -19.882 1.00 78.19 300 PRO A C 1
ATOM 2309 O O . PRO A 1 300 ? 29.841 -2.981 -19.178 1.00 78.19 300 PRO A O 1
ATOM 2312 N N . PHE A 1 301 ? 28.527 -4.364 -20.373 1.00 82.38 301 PHE A N 1
ATOM 2313 C CA . PHE A 1 301 ? 27.275 -3.635 -20.155 1.00 82.38 301 PHE A CA 1
ATOM 2314 C C . PHE A 1 301 ? 26.258 -4.461 -19.402 1.00 82.38 301 PHE A C 1
ATOM 2316 O O . PHE A 1 301 ? 25.951 -5.590 -19.778 1.00 82.38 301 PHE A O 1
ATOM 2323 N N . ASN A 1 302 ? 25.711 -3.851 -18.361 1.00 82.62 302 ASN A N 1
ATOM 2324 C CA . ASN A 1 302 ? 24.765 -4.469 -17.459 1.00 82.62 302 ASN A CA 1
ATOM 2325 C C . ASN A 1 302 ? 23.509 -3.591 -17.388 1.00 82.62 302 ASN A C 1
ATOM 2327 O O . ASN A 1 302 ? 23.508 -2.583 -16.674 1.00 82.62 302 ASN A O 1
ATOM 2331 N N . PRO A 1 303 ? 22.425 -3.936 -18.104 1.00 85.31 303 PRO A N 1
ATOM 2332 C CA . PRO A 1 303 ? 21.159 -3.243 -17.924 1.00 85.31 303 PRO A CA 1
ATOM 2333 C C . PRO A 1 303 ? 20.609 -3.561 -16.528 1.00 85.31 303 PRO A C 1
ATOM 2335 O O . PRO A 1 303 ? 20.396 -4.722 -16.173 1.00 85.31 303 PRO A O 1
ATOM 2338 N N . ILE A 1 304 ? 20.375 -2.517 -15.742 1.00 85.56 304 ILE A N 1
ATOM 2339 C CA . ILE A 1 304 ? 19.738 -2.585 -14.433 1.00 85.56 304 ILE A CA 1
ATOM 2340 C C . ILE A 1 304 ? 18.266 -2.223 -14.630 1.00 85.56 304 ILE A C 1
ATOM 2342 O O . ILE A 1 304 ? 17.920 -1.054 -14.798 1.00 85.56 304 ILE A O 1
ATOM 2346 N N . VAL A 1 305 ? 17.388 -3.223 -14.630 1.00 85.94 305 VAL A N 1
ATOM 2347 C CA . VAL A 1 305 ? 15.966 -3.055 -14.951 1.00 85.94 305 VAL A CA 1
ATOM 2348 C C . VAL A 1 305 ? 15.104 -3.296 -13.717 1.00 85.94 305 VAL A C 1
ATOM 2350 O O . VAL A 1 305 ? 15.105 -4.382 -13.133 1.00 85.94 305 VAL A O 1
ATOM 2353 N N . PHE A 1 306 ? 14.316 -2.279 -13.370 1.00 86.00 306 PHE A N 1
ATOM 2354 C CA . PHE A 1 306 ? 13.341 -2.314 -12.291 1.00 86.00 306 PHE A CA 1
ATOM 2355 C C . PHE A 1 306 ? 11.926 -2.085 -12.795 1.00 86.00 306 PHE A C 1
ATOM 2357 O O . PHE A 1 306 ? 11.675 -1.300 -13.714 1.00 86.00 306 PHE A O 1
ATOM 2364 N N . SER A 1 307 ? 10.981 -2.701 -12.105 1.00 88.75 307 SER A N 1
ATOM 2365 C CA . SER A 1 307 ? 9.585 -2.314 -12.176 1.00 88.75 307 SER A CA 1
ATOM 2366 C C . SER A 1 307 ? 9.292 -1.122 -11.245 1.00 88.75 307 SER A C 1
ATOM 2368 O O . SER A 1 307 ? 10.041 -0.865 -10.299 1.00 88.75 307 SER A O 1
ATOM 2370 N N . LEU A 1 308 ? 8.189 -0.399 -11.466 1.00 82.69 308 LEU A N 1
ATOM 2371 C CA . LEU A 1 308 ? 7.775 0.714 -10.596 1.00 82.69 308 LEU A CA 1
ATOM 2372 C C . LEU A 1 308 ? 7.501 0.278 -9.154 1.00 82.69 308 LEU A C 1
ATOM 2374 O O . LEU A 1 308 ? 7.790 1.032 -8.228 1.00 82.69 308 LEU A O 1
ATOM 2378 N N . GLY A 1 309 ? 6.963 -0.927 -8.949 1.00 81.38 309 GLY A N 1
ATOM 2379 C CA . GLY A 1 309 ? 6.780 -1.475 -7.606 1.00 81.38 309 GLY A CA 1
ATOM 2380 C C . GLY A 1 309 ? 8.046 -2.108 -7.016 1.00 81.38 309 GLY A C 1
ATOM 2381 O O . GLY A 1 309 ? 7.996 -2.611 -5.900 1.00 81.38 309 GLY A O 1
ATOM 2382 N N . GLY A 1 310 ? 9.184 -2.058 -7.720 1.00 84.06 310 GLY A N 1
ATOM 2383 C CA . GLY A 1 310 ? 10.491 -2.474 -7.213 1.00 84.06 310 GLY A CA 1
ATOM 2384 C C . GLY A 1 310 ? 10.851 -3.938 -7.470 1.00 84.06 310 GLY A C 1
ATOM 2385 O O . GLY A 1 310 ? 11.708 -4.477 -6.767 1.00 84.06 310 GLY A O 1
ATOM 2386 N N . MET A 1 311 ? 10.211 -4.629 -8.416 1.00 88.56 311 MET A N 1
ATOM 2387 C CA . MET A 1 311 ? 10.719 -5.921 -8.888 1.00 88.56 311 MET A CA 1
ATOM 2388 C C . MET A 1 311 ? 11.982 -5.731 -9.716 1.00 88.56 311 MET A C 1
ATOM 2390 O O . MET A 1 311 ? 12.095 -4.784 -10.488 1.00 88.56 311 MET A O 1
ATOM 2394 N N . MET A 1 312 ? 12.915 -6.661 -9.548 1.00 87.62 312 MET A N 1
ATOM 2395 C CA . MET A 1 312 ? 14.148 -6.747 -10.318 1.00 87.62 312 MET A CA 1
ATOM 2396 C C . MET A 1 312 ? 14.079 -7.964 -11.214 1.00 87.62 312 MET A C 1
ATOM 2398 O O . MET A 1 312 ? 13.598 -9.015 -10.788 1.00 87.62 312 MET A O 1
ATOM 2402 N N . ASN A 1 313 ? 14.627 -7.838 -12.414 1.00 85.81 313 ASN A N 1
ATOM 2403 C CA . ASN A 1 313 ? 14.846 -8.998 -13.258 1.00 85.81 313 ASN A CA 1
ATOM 2404 C C . ASN A 1 313 ? 16.011 -9.865 -12.724 1.00 85.81 313 ASN A C 1
ATOM 2406 O O . ASN A 1 313 ? 16.742 -9.484 -11.794 1.00 85.81 313 ASN A O 1
ATOM 2410 N N . GLY A 1 314 ? 16.192 -11.052 -13.308 1.00 83.81 314 GLY A N 1
ATOM 2411 C CA . GLY A 1 314 ? 17.187 -12.015 -12.831 1.00 83.81 314 GLY A CA 1
ATOM 2412 C C . GLY A 1 314 ? 18.627 -11.502 -12.945 1.00 83.81 314 GLY A C 1
ATOM 2413 O O . GLY A 1 314 ? 19.417 -11.676 -12.014 1.00 83.81 314 GLY A O 1
ATOM 2414 N N . SER A 1 315 ? 18.970 -10.831 -14.051 1.00 82.75 315 SER A N 1
ATOM 2415 C CA . SER A 1 315 ? 20.316 -10.273 -14.256 1.00 82.75 315 SER A CA 1
ATOM 2416 C C . SER A 1 315 ? 20.621 -9.144 -13.272 1.00 82.75 315 SER A C 1
ATOM 2418 O O . SER A 1 315 ? 21.681 -9.156 -12.650 1.00 82.75 315 SER A O 1
ATOM 2420 N N . THR A 1 316 ? 19.671 -8.234 -13.046 1.00 83.62 316 THR A N 1
ATOM 2421 C CA . THR A 1 316 ? 19.801 -7.142 -12.071 1.00 83.62 316 THR A CA 1
ATOM 2422 C C . THR A 1 316 ? 20.043 -7.688 -10.667 1.00 83.62 316 THR A C 1
ATOM 2424 O O . THR A 1 316 ? 20.941 -7.230 -9.967 1.00 83.62 316 THR A O 1
ATOM 2427 N N . THR A 1 317 ? 19.312 -8.734 -10.272 1.00 83.12 317 THR A N 1
ATOM 2428 C CA . THR A 1 317 ? 19.494 -9.373 -8.959 1.00 83.12 317 THR A CA 1
ATOM 2429 C C . THR A 1 317 ? 20.916 -9.917 -8.774 1.00 83.12 317 THR A C 1
ATOM 2431 O O . THR A 1 317 ? 21.495 -9.763 -7.700 1.00 83.12 317 THR A O 1
ATOM 2434 N N . LYS A 1 318 ? 21.507 -10.513 -9.820 1.00 82.75 318 LYS A N 1
ATOM 2435 C CA . LYS A 1 318 ? 22.897 -11.004 -9.790 1.00 82.75 318 LYS A CA 1
ATOM 2436 C C . LYS A 1 318 ? 23.910 -9.867 -9.682 1.00 82.75 318 LYS A C 1
ATOM 2438 O O . LYS A 1 318 ? 24.857 -9.988 -8.914 1.00 82.75 318 LYS A O 1
ATOM 2443 N N . VAL A 1 319 ? 23.691 -8.768 -10.408 1.00 78.56 319 VAL A N 1
ATOM 2444 C CA . VAL A 1 319 ? 24.539 -7.568 -10.325 1.00 78.56 319 VAL A CA 1
ATOM 2445 C C . VAL A 1 319 ? 24.553 -7.037 -8.892 1.00 78.56 319 VAL A C 1
ATOM 2447 O O . VAL A 1 319 ? 25.622 -6.877 -8.316 1.00 78.56 319 VAL A O 1
ATOM 2450 N N . PHE A 1 320 ? 23.386 -6.883 -8.265 1.00 75.12 320 PHE A N 1
ATOM 2451 C CA . PHE A 1 320 ? 23.304 -6.424 -6.877 1.00 75.12 320 PHE A CA 1
ATOM 2452 C C . PHE A 1 320 ? 23.874 -7.400 -5.850 1.00 75.12 320 PHE A C 1
ATOM 2454 O O . PHE A 1 320 ? 24.335 -6.965 -4.805 1.00 75.12 320 PHE A O 1
ATOM 2461 N N . ALA A 1 321 ? 23.847 -8.707 -6.118 1.00 75.31 321 ALA A N 1
ATOM 2462 C CA . ALA A 1 321 ? 24.494 -9.688 -5.250 1.00 75.31 321 ALA A CA 1
ATOM 2463 C C . ALA A 1 321 ? 26.032 -9.613 -5.303 1.00 75.31 321 ALA A C 1
ATOM 2465 O O . ALA A 1 321 ? 26.691 -10.130 -4.406 1.00 75.31 321 ALA A O 1
ATOM 2466 N N . SER A 1 322 ? 26.593 -9.003 -6.353 1.00 68.69 322 SER A N 1
ATOM 2467 C CA . SER A 1 322 ? 28.038 -8.805 -6.521 1.00 68.69 322 SER A CA 1
ATOM 2468 C C . SER A 1 322 ? 28.561 -7.475 -5.964 1.00 68.69 322 SER A C 1
ATOM 2470 O O . SER A 1 322 ? 29.770 -7.240 -6.015 1.00 68.69 322 SER A O 1
ATOM 2472 N N . TRP A 1 323 ? 27.664 -6.606 -5.488 1.00 69.25 323 TRP A N 1
ATOM 2473 C CA . TRP A 1 323 ? 27.970 -5.288 -4.924 1.00 69.25 323 TRP A CA 1
ATOM 2474 C C . TRP A 1 323 ? 28.027 -5.314 -3.395 1.00 69.25 323 TRP A C 1
ATOM 2476 O O . TRP A 1 323 ? 27.313 -6.139 -2.780 1.00 69.25 323 TRP A O 1
#

Mean predicted aligned error: 9.11 Å

Sequence (323 aa):
MLGTCVGARAAREQFLQEKIDHEAATVAKLINLPHQHALLVLRVCVQQNLRHLQRSLKSDYLVHLWDKLDTILRDAVARIRGLPRPTDQLDAAVISLPIKMGGLGILSYNTVAPHAYGAAGSSPGTMEALLGSLTPEQAKAVVEASSKLGRVWLTTIPFQPSLRLTDFEVAATLQLRTLAGEREAHCTNCGETNFFGHPEVCLQRKFSRVARREGAKHILGQARLDPCRRNIIQVFSLLGSQATGLANAEYDLTVISLANKDARATKLPNQDADPSRLANTYLDSVADHKVRHRPTSNLPFNPIVFSLGGMMNGSTTKVFASW

Foldseek 3Di:
DPDQDDDDPVRNLVVLLVVLVVLLVVLVCLLVDFLLVSLLCLQPPSLCPCVVCLAVPPCPVVLVSLVVSLQSSLVSLCVLLVHPDRQDPLLSVQCQDDQLQLRSVSHRPSVCSVDNHPDDDDDPDDSVVSLVPDDLQLNLLRVLSNDPLLRLSSNFADPDPVLGQGSLLSSLSSCSSSQPWDPDQADPQPRHGTDRCCLCVDPRNPPSNVSLVVSSVSSCVRVVVDQDDDDDPDAFWDFHDFPVRDATETEGEEEEECVDPQNVVQADPPRDSNSLVSNQVSQVVVQVVCVVPPDDDPGHYQYFYAYSSGDTHPSNVVSSVRD

Nearest PDB structures (foldseek):
  4rak-assembly1_B  TM=2.416E-01  e=4.831E+00  Homo sapiens
  8ii8-assembly1_A  TM=2.075E-01  e=5.074E+00  Pleurotus salmoneostramineus
  6s4u-assembly2_B  TM=2.348E-01  e=8.301E+00  Homo sapiens